Protein AF-A0A5C3PQ83-F1 (afdb_monomer_lite)

Secondary structure (DSSP, 8-state):
--SSTTS---HHHHHHHHHHHHHHHHHHHHHHHHHHHHHHHHHHHHHHHHIIIIIHHHHHHHHHHHHHHHHHHHHHT----S--TT-TTHHHHHT-HHHHHHHHHHHHHHHH--HHHHSPP-HHHHHHHHHHHHHHHHS--------TT-HHHHHHHHHHHHHHHHHHHHHHHHSS----SSS-----PPPPHHHHHHHHHHHHHHHHHTT------

Sequence (217 aa):
MDDEAFWSSDPNVLRDSEWDKISSEFTTVGYREGITAGKEGALQEGFDDGFARVGAPIGRELGILRGLSSALLAFLSRPASTPSPATSSSSQLSNSPALVNEVRDIAAALANVRFSDIAPPDLEAIAHAREHLETSNAMDKDEDAADLTDPAKLNEEIKDKRDMESLEDLMAQMGAPGTTSTGAAPAQTRPTANDVTQMKQRLMGIAQGLGLALQWS

InterPro domains:
  IPR019191 Essential protein Yae1, N-terminal [PF09811] (30-68)
  IPR038881 Yae1-like [PTHR18829] (2-161)

Radius of gyration: 31.38 Å; chains: 1; bounding box: 70×43×100 Å

pLDDT: mean 71.37, std 15.67, range [32.94, 90.5]

Structure (mmCIF, N/CA/C/O backbone):
data_AF-A0A5C3PQ83-F1
#
_entry.id   AF-A0A5C3PQ83-F1
#
loop_
_atom_site.group_PDB
_atom_site.id
_atom_site.type_symbol
_atom_site.label_atom_id
_atom_site.label_alt_id
_atom_site.label_comp_id
_atom_site.label_asym_id
_atom_site.label_entity_id
_atom_site.label_seq_id
_atom_site.pdbx_PDB_ins_code
_atom_site.Cartn_x
_atom_site.Cartn_y
_atom_site.Cartn_z
_atom_site.occupancy
_atom_site.B_iso_or_equiv
_atom_site.auth_seq_id
_atom_site.auth_comp_id
_atom_site.auth_asym_id
_atom_site.auth_atom_id
_atom_site.pdbx_PDB_model_num
ATOM 1 N N . MET A 1 1 ? 32.184 22.519 -70.769 1.00 46.81 1 MET A N 1
ATOM 2 C CA . MET A 1 1 ? 31.225 21.478 -71.178 1.00 46.81 1 MET A CA 1
ATOM 3 C C . MET A 1 1 ? 31.324 20.401 -70.115 1.00 46.81 1 MET A C 1
ATOM 5 O O . MET A 1 1 ? 32.036 19.447 -70.351 1.00 46.81 1 MET A O 1
ATOM 9 N N . ASP A 1 2 ? 30.717 20.599 -68.942 1.00 52.19 2 ASP A N 1
ATOM 10 C CA . ASP A 1 2 ? 30.775 19.631 -67.827 1.00 52.19 2 ASP A CA 1
ATOM 11 C C . ASP A 1 2 ? 29.499 19.693 -66.955 1.00 52.19 2 ASP A C 1
ATOM 13 O O . ASP A 1 2 ? 29.542 19.423 -65.762 1.00 52.19 2 ASP A O 1
ATOM 17 N N . ASP A 1 3 ? 28.345 20.040 -67.541 1.00 52.75 3 ASP A N 1
ATOM 18 C CA . ASP A 1 3 ? 27.080 20.219 -66.798 1.00 52.75 3 ASP A CA 1
ATOM 19 C C . ASP A 1 3 ? 25.983 19.200 -67.182 1.00 52.75 3 ASP A C 1
ATOM 21 O O . ASP A 1 3 ? 24.823 19.368 -66.816 1.00 52.75 3 ASP A O 1
ATOM 25 N N . GLU A 1 4 ? 26.313 18.125 -67.913 1.00 51.12 4 GLU A N 1
ATOM 26 C CA . GLU A 1 4 ? 25.341 17.064 -68.266 1.00 51.12 4 GLU A CA 1
ATOM 27 C C . GLU A 1 4 ? 25.476 15.781 -67.425 1.00 51.12 4 GLU A C 1
ATOM 29 O O . GLU A 1 4 ? 24.549 14.973 -67.384 1.00 51.12 4 GLU A O 1
ATOM 34 N N . ALA A 1 5 ? 26.573 15.599 -66.682 1.00 54.50 5 ALA A N 1
ATOM 35 C CA . ALA A 1 5 ? 26.818 14.375 -65.904 1.00 54.50 5 ALA A CA 1
ATOM 36 C C . ALA A 1 5 ? 26.022 14.294 -64.586 1.00 54.50 5 ALA A C 1
ATOM 38 O O . ALA A 1 5 ? 25.945 13.233 -63.971 1.00 54.50 5 ALA A O 1
ATOM 39 N N . PHE A 1 6 ? 25.408 15.396 -64.144 1.00 50.91 6 PHE A N 1
ATOM 40 C CA . PHE A 1 6 ? 24.581 15.412 -62.933 1.00 50.91 6 PHE A CA 1
ATOM 41 C C . PHE A 1 6 ? 23.222 14.714 -63.148 1.00 50.91 6 PHE A C 1
ATOM 43 O O . PHE A 1 6 ? 22.674 14.109 -62.227 1.00 50.91 6 PHE A O 1
ATOM 50 N N . TRP A 1 7 ? 22.704 14.736 -64.382 1.00 53.94 7 TRP A N 1
ATOM 51 C CA . TRP A 1 7 ? 21.388 14.187 -64.739 1.00 53.94 7 TRP A CA 1
ATOM 52 C C . TRP A 1 7 ? 21.430 12.778 -65.345 1.00 53.94 7 TRP A C 1
ATOM 54 O O . TRP A 1 7 ? 20.382 12.160 -65.504 1.00 53.94 7 TRP A O 1
ATOM 64 N N . SER A 1 8 ? 22.614 12.219 -65.615 1.00 53.34 8 SER A N 1
ATOM 65 C CA . SER A 1 8 ? 22.784 10.807 -65.990 1.00 53.34 8 SER A CA 1
ATOM 66 C C . SER A 1 8 ? 22.924 9.890 -64.768 1.00 53.34 8 SER A C 1
ATOM 68 O O . SER A 1 8 ? 23.632 8.884 -64.827 1.00 53.34 8 SER A O 1
ATOM 70 N N . SER A 1 9 ? 22.302 10.251 -63.642 1.00 61.53 9 SER A N 1
ATOM 71 C CA . SER A 1 9 ? 22.203 9.357 -62.489 1.00 61.53 9 SER A CA 1
ATOM 72 C C . SER A 1 9 ? 21.337 8.172 -62.903 1.00 61.53 9 SER A C 1
ATOM 74 O O . SER A 1 9 ? 20.116 8.290 -62.991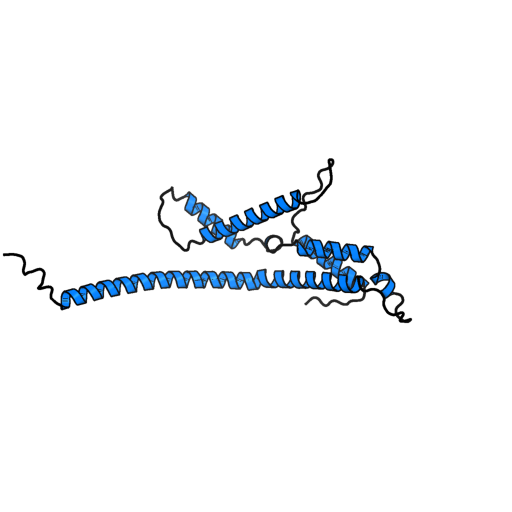 1.00 61.53 9 SER A O 1
ATOM 76 N N . ASP A 1 10 ? 21.990 7.061 -63.245 1.00 69.06 10 ASP A N 1
ATOM 77 C CA . ASP A 1 10 ? 21.344 5.813 -63.636 1.00 69.06 10 ASP A CA 1
ATOM 78 C C . ASP A 1 10 ? 20.255 5.486 -62.594 1.00 69.06 10 ASP A C 1
ATOM 80 O O . ASP A 1 10 ? 20.561 5.428 -61.397 1.00 69.06 10 ASP A O 1
ATOM 84 N N . PRO A 1 11 ? 18.981 5.324 -62.993 1.00 72.81 11 PRO A N 1
ATOM 85 C CA . PRO A 1 11 ? 17.879 5.091 -62.060 1.00 72.81 11 PRO A CA 1
ATOM 86 C C . PRO A 1 11 ? 18.106 3.869 -61.157 1.00 72.81 11 PRO A C 1
ATOM 88 O O . PRO A 1 11 ? 17.528 3.797 -60.073 1.00 72.81 11 PRO A O 1
ATOM 91 N N . ASN A 1 12 ? 18.978 2.934 -61.554 1.00 74.62 12 ASN A N 1
ATOM 92 C CA . ASN A 1 12 ? 19.412 1.841 -60.686 1.00 74.62 12 ASN A CA 1
ATOM 93 C C . ASN A 1 12 ? 20.288 2.312 -59.514 1.00 74.62 12 ASN A C 1
ATOM 95 O O . ASN A 1 12 ? 20.101 1.828 -58.409 1.00 74.62 12 ASN A O 1
ATOM 99 N N . VAL A 1 13 ? 21.182 3.285 -59.710 1.00 76.00 13 VAL A N 1
ATOM 100 C CA . VAL A 1 13 ? 22.067 3.809 -58.651 1.00 76.00 13 VAL A CA 1
ATOM 101 C C . VAL A 1 13 ? 21.270 4.586 -57.603 1.00 76.00 13 VAL A C 1
ATOM 103 O O . VAL A 1 13 ? 21.525 4.456 -56.407 1.00 76.00 13 VAL A O 1
ATOM 106 N N . LEU A 1 14 ? 20.264 5.355 -58.035 1.00 78.94 14 LEU A N 1
ATOM 107 C CA . LEU A 1 14 ? 19.334 6.018 -57.118 1.00 78.94 14 LEU A CA 1
ATOM 108 C C . LEU A 1 14 ? 18.541 4.991 -56.304 1.00 78.94 14 LEU A C 1
ATOM 110 O O . LEU A 1 14 ? 18.546 5.076 -55.077 1.00 78.94 14 LEU A O 1
ATOM 114 N N . ARG A 1 15 ? 17.954 3.985 -56.967 1.00 81.44 15 ARG A N 1
ATOM 115 C CA . ARG A 1 15 ? 17.220 2.895 -56.307 1.00 81.44 15 ARG A CA 1
ATOM 116 C C . ARG A 1 15 ? 18.087 2.145 -55.298 1.00 81.44 15 ARG A C 1
ATOM 118 O O . ARG A 1 15 ? 17.631 1.885 -54.192 1.00 81.44 15 ARG A O 1
ATOM 125 N N . ASP A 1 16 ? 19.314 1.802 -55.665 1.00 83.88 16 ASP A N 1
ATOM 126 C CA . ASP A 1 16 ? 20.213 1.043 -54.797 1.00 83.88 16 ASP A CA 1
ATOM 127 C C . ASP A 1 16 ? 20.642 1.903 -53.588 1.00 83.88 16 ASP A C 1
ATOM 129 O O . ASP A 1 16 ? 20.652 1.421 -52.459 1.00 83.88 16 ASP A O 1
ATOM 133 N N . SER A 1 17 ? 20.848 3.214 -53.775 1.00 83.19 17 SER A N 1
ATOM 134 C CA . SER A 1 17 ? 21.121 4.140 -52.664 1.00 83.19 17 SER A CA 1
ATOM 135 C C . SER A 1 17 ? 19.926 4.352 -51.725 1.00 83.19 17 SER A C 1
ATOM 137 O O . SER A 1 17 ? 20.104 4.543 -50.522 1.00 83.19 17 SER A O 1
ATOM 139 N N . GLU A 1 18 ? 18.701 4.342 -52.257 1.00 86.06 18 GLU A N 1
ATOM 140 C CA . GLU A 1 18 ? 17.472 4.393 -51.462 1.00 86.06 18 GLU A CA 1
ATOM 141 C C . GLU A 1 18 ? 17.266 3.082 -50.704 1.00 86.06 18 GLU A C 1
ATOM 143 O O . GLU A 1 18 ? 16.916 3.107 -49.526 1.00 86.06 18 GLU A O 1
ATOM 148 N N . TRP A 1 19 ? 17.559 1.948 -51.342 1.00 88.25 19 TRP A N 1
ATOM 149 C CA . TRP A 1 19 ? 17.516 0.634 -50.715 1.00 88.25 19 TRP A CA 1
ATOM 150 C C . TRP A 1 19 ? 18.508 0.515 -49.554 1.00 88.25 19 TRP A C 1
ATOM 152 O O . TRP A 1 19 ? 18.128 0.065 -48.475 1.00 88.25 19 TRP A O 1
ATOM 162 N N . ASP A 1 20 ? 19.743 0.987 -49.724 1.00 87.88 20 ASP A N 1
ATOM 163 C CA . ASP A 1 20 ? 20.761 0.974 -48.668 1.00 87.88 20 ASP A CA 1
ATOM 164 C C . ASP A 1 20 ? 20.384 1.882 -47.488 1.00 87.88 20 ASP A C 1
ATOM 166 O O . ASP A 1 20 ? 20.560 1.516 -46.320 1.00 87.88 20 ASP A O 1
ATOM 170 N N . LYS A 1 21 ? 19.795 3.052 -47.768 1.00 88.88 21 LYS A N 1
ATOM 171 C CA . LYS A 1 21 ? 19.258 3.942 -46.726 1.00 88.88 21 LYS A CA 1
ATOM 172 C C . LYS A 1 21 ? 18.135 3.260 -45.956 1.00 88.88 21 LYS A C 1
ATOM 174 O O . LYS A 1 21 ? 18.217 3.166 -44.737 1.00 88.88 21 LYS A O 1
ATOM 179 N N . ILE A 1 22 ? 17.150 2.710 -46.662 1.00 89.12 22 ILE A N 1
ATOM 180 C CA . ILE A 1 22 ? 16.020 2.001 -46.057 1.00 89.12 22 ILE A CA 1
ATOM 181 C C . ILE A 1 22 ? 16.514 0.800 -45.236 1.00 89.12 22 ILE A C 1
ATOM 183 O O . ILE A 1 22 ? 16.088 0.608 -44.101 1.00 89.12 22 ILE A O 1
ATOM 187 N N . SER A 1 23 ? 17.460 0.016 -45.756 1.00 89.62 23 SER A N 1
ATOM 188 C CA . SER A 1 23 ? 18.024 -1.146 -45.061 1.00 89.62 23 SER A CA 1
ATOM 189 C C . SER A 1 23 ? 18.793 -0.760 -43.795 1.00 89.62 23 SER A C 1
ATOM 191 O O . SER A 1 23 ? 18.682 -1.436 -42.767 1.00 89.62 23 SER A O 1
ATOM 193 N N . SER A 1 24 ? 19.587 0.312 -43.848 1.00 87.94 24 SER A N 1
ATOM 194 C CA . SER A 1 24 ? 20.333 0.791 -42.679 1.00 87.94 24 SER A CA 1
ATOM 195 C C . SER A 1 24 ? 19.405 1.386 -41.618 1.00 87.94 24 SER A C 1
ATOM 197 O O . SER A 1 24 ? 19.605 1.136 -40.426 1.00 87.94 24 SER A O 1
ATOM 199 N N . GLU A 1 25 ? 18.339 2.072 -42.032 1.00 89.06 25 GLU A N 1
ATOM 200 C CA . GLU A 1 25 ? 17.291 2.565 -41.141 1.00 89.06 25 GLU A CA 1
ATOM 201 C C . GLU A 1 25 ? 16.533 1.408 -40.483 1.00 89.06 25 GLU A C 1
ATOM 203 O O . GLU A 1 25 ? 16.462 1.364 -39.258 1.00 89.06 25 GLU A O 1
ATOM 208 N N . PHE A 1 26 ? 16.080 0.404 -41.243 1.00 90.50 26 PHE A N 1
ATOM 209 C CA . PHE A 1 26 ? 15.422 -0.785 -40.686 1.00 90.50 26 PHE A CA 1
ATOM 210 C C . PHE A 1 26 ? 16.312 -1.553 -39.706 1.00 90.50 26 PHE A C 1
ATOM 212 O O . PHE A 1 26 ? 15.835 -1.990 -38.662 1.00 90.50 26 PHE A O 1
ATOM 219 N N . THR A 1 27 ? 17.605 -1.696 -40.005 1.00 88.88 27 THR A N 1
ATOM 220 C CA . THR A 1 27 ? 18.554 -2.364 -39.099 1.00 88.88 27 THR A CA 1
ATOM 221 C C . THR A 1 27 ? 18.732 -1.565 -37.808 1.00 88.88 27 THR A C 1
ATOM 223 O O . THR A 1 27 ? 18.717 -2.129 -36.716 1.00 88.88 27 THR A O 1
ATOM 226 N N . THR A 1 28 ? 18.858 -0.241 -37.918 1.00 88.19 28 THR A N 1
ATOM 227 C CA . THR A 1 28 ? 19.040 0.649 -36.763 1.00 88.19 28 THR A CA 1
ATOM 228 C C . THR A 1 28 ? 17.787 0.709 -35.892 1.00 88.19 28 THR A C 1
ATOM 230 O O . THR A 1 28 ? 17.881 0.616 -34.668 1.00 88.19 28 THR A O 1
ATOM 233 N N . VAL A 1 29 ? 16.614 0.839 -36.515 1.00 88.31 29 VAL A N 1
ATOM 234 C CA . VAL A 1 29 ? 15.315 0.850 -35.837 1.00 88.31 29 VAL A CA 1
ATOM 235 C C . VAL A 1 29 ? 15.055 -0.502 -35.187 1.00 88.31 29 VAL A C 1
ATOM 237 O O . VAL A 1 29 ? 14.768 -0.534 -33.997 1.00 88.31 29 VAL A O 1
ATOM 240 N N . GLY A 1 30 ? 15.260 -1.611 -35.903 1.00 88.81 30 GLY A N 1
ATOM 241 C CA . GLY A 1 30 ? 15.073 -2.957 -35.360 1.00 88.81 30 GLY A CA 1
ATOM 242 C C . GLY A 1 30 ? 16.016 -3.275 -34.195 1.00 88.81 30 GLY A C 1
ATOM 243 O O . GLY A 1 30 ? 15.605 -3.904 -33.224 1.00 88.81 30 GLY A O 1
ATOM 244 N N . TYR A 1 31 ? 17.263 -2.796 -34.236 1.00 87.62 31 TYR A N 1
ATOM 245 C CA . TYR A 1 31 ? 18.196 -2.925 -33.113 1.00 87.62 31 TYR A CA 1
ATOM 246 C C . TYR A 1 31 ? 17.744 -2.117 -31.890 1.00 87.62 31 TYR A C 1
ATOM 248 O O . TYR A 1 31 ? 17.750 -2.633 -30.772 1.00 87.62 31 TYR A O 1
ATOM 256 N N . ARG A 1 32 ? 17.311 -0.865 -32.092 1.00 87.88 32 ARG A N 1
ATOM 257 C CA . ARG A 1 32 ? 16.762 -0.033 -31.011 1.00 87.88 32 ARG A CA 1
ATOM 258 C C . ARG A 1 32 ? 15.506 -0.657 -30.413 1.00 87.88 32 ARG A C 1
ATOM 260 O O . ARG A 1 32 ? 15.428 -0.783 -29.198 1.00 87.88 32 ARG A O 1
ATOM 267 N N . GLU A 1 33 ? 14.575 -1.090 -31.255 1.00 86.19 33 GLU A N 1
ATOM 268 C CA . GLU A 1 33 ? 13.333 -1.743 -30.843 1.00 86.19 33 GLU A CA 1
ATOM 269 C C . GLU A 1 33 ? 13.613 -3.039 -30.077 1.00 86.19 33 GLU A C 1
ATOM 271 O O . GLU A 1 33 ? 13.028 -3.257 -29.023 1.00 86.19 33 GLU A O 1
ATOM 276 N N . GLY A 1 34 ? 14.575 -3.851 -30.528 1.00 86.62 34 GLY A N 1
ATOM 277 C CA . GLY A 1 34 ? 15.000 -5.058 -29.818 1.00 86.62 34 GLY A CA 1
ATOM 278 C C . GLY A 1 34 ? 15.586 -4.774 -28.431 1.00 86.62 34 GLY A C 1
ATOM 279 O O . GLY A 1 34 ? 15.257 -5.474 -27.474 1.00 86.62 34 GLY A O 1
ATOM 280 N N . ILE A 1 35 ? 16.409 -3.727 -28.291 1.00 85.81 35 ILE A N 1
ATOM 281 C CA . ILE A 1 35 ? 16.923 -3.296 -26.981 1.00 85.81 35 ILE A CA 1
ATOM 282 C C . ILE A 1 35 ? 15.785 -2.808 -26.090 1.00 85.81 35 ILE A C 1
ATOM 284 O O . ILE A 1 35 ? 15.714 -3.205 -24.928 1.00 85.81 35 ILE A O 1
ATOM 288 N N . THR A 1 36 ? 14.904 -1.954 -26.611 1.00 81.06 36 THR A N 1
ATOM 289 C CA . THR A 1 36 ? 13.772 -1.420 -25.850 1.00 81.06 36 THR A CA 1
ATOM 290 C C . THR A 1 36 ? 12.850 -2.544 -25.387 1.00 81.06 36 THR A C 1
ATOM 292 O O . THR A 1 36 ? 12.561 -2.618 -24.198 1.00 81.06 36 THR A O 1
ATOM 295 N N . ALA A 1 37 ? 12.479 -3.468 -26.275 1.00 82.62 37 ALA A N 1
ATOM 296 C CA . ALA A 1 37 ? 11.630 -4.609 -25.948 1.00 82.62 37 ALA A CA 1
ATOM 297 C C . ALA A 1 37 ? 12.284 -5.551 -24.922 1.00 82.62 37 ALA A C 1
ATOM 299 O O . ALA A 1 37 ? 11.616 -6.036 -24.012 1.00 82.62 37 ALA A O 1
ATOM 300 N N . GLY A 1 38 ? 13.598 -5.790 -25.027 1.00 80.94 38 GLY A N 1
ATOM 301 C CA . GLY A 1 38 ? 14.337 -6.591 -24.048 1.00 80.94 38 GLY A CA 1
ATOM 302 C C . GLY A 1 38 ? 14.398 -5.934 -22.665 1.00 80.94 38 GLY A C 1
ATOM 303 O O . GLY A 1 38 ? 14.176 -6.603 -21.656 1.00 80.94 38 GLY A O 1
ATOM 304 N N . LYS A 1 39 ? 14.652 -4.618 -22.615 1.00 80.38 39 LYS A N 1
ATOM 305 C CA . LYS A 1 39 ? 14.647 -3.833 -21.370 1.00 80.38 39 LYS A CA 1
ATOM 306 C C . LYS A 1 39 ? 13.253 -3.802 -20.736 1.00 80.38 39 LYS A C 1
ATOM 308 O O . LYS A 1 39 ? 13.137 -4.012 -19.534 1.00 80.38 39 LYS A O 1
ATOM 313 N N . GLU A 1 40 ? 12.211 -3.566 -21.530 1.00 79.75 40 GLU A N 1
ATOM 314 C CA . GLU A 1 40 ? 10.821 -3.534 -21.063 1.00 79.75 40 GLU A CA 1
ATOM 315 C C . GLU A 1 40 ? 10.380 -4.895 -20.517 1.00 79.75 40 GLU A C 1
ATOM 317 O O . GLU A 1 40 ? 9.823 -4.956 -19.423 1.00 79.75 40 GLU A O 1
ATOM 322 N N . GLY A 1 41 ? 10.708 -5.991 -21.210 1.00 77.75 41 GLY A N 1
ATOM 323 C CA . GLY A 1 41 ? 10.389 -7.342 -20.749 1.00 77.75 41 GLY A CA 1
ATOM 324 C C . GLY A 1 41 ? 11.037 -7.683 -19.404 1.00 77.75 41 GLY A C 1
ATOM 325 O O . GLY A 1 41 ? 10.355 -8.156 -18.496 1.00 77.75 41 GLY A O 1
ATOM 326 N N . ALA A 1 42 ? 12.330 -7.384 -19.243 1.00 76.00 42 ALA A N 1
ATOM 327 C CA . ALA A 1 42 ? 13.035 -7.610 -17.980 1.00 76.00 42 ALA A CA 1
ATOM 328 C C . ALA A 1 42 ? 12.508 -6.713 -16.843 1.00 76.00 42 ALA A C 1
ATOM 330 O O . ALA A 1 42 ? 12.376 -7.159 -15.704 1.00 76.00 42 ALA A O 1
ATOM 331 N N . LEU A 1 43 ? 12.174 -5.453 -17.147 1.00 78.06 43 LEU A N 1
ATOM 332 C CA . LEU A 1 43 ? 11.602 -4.519 -16.177 1.00 78.06 43 LEU A CA 1
ATOM 333 C C . LEU A 1 43 ? 10.216 -4.975 -15.698 1.00 78.06 43 LEU A C 1
ATOM 335 O O . LEU A 1 43 ? 9.913 -4.882 -14.508 1.00 78.06 43 LEU A O 1
ATOM 339 N N . GLN A 1 44 ? 9.383 -5.474 -16.612 1.00 82.31 44 GLN A N 1
ATOM 340 C CA . GLN A 1 44 ? 8.039 -5.939 -16.294 1.00 82.31 44 GLN A CA 1
ATOM 341 C C . GLN A 1 44 ? 8.061 -7.207 -15.433 1.00 82.31 44 GLN A C 1
ATOM 343 O O . GLN A 1 44 ? 7.314 -7.281 -14.461 1.00 82.31 44 GLN A O 1
ATOM 348 N N . GLU A 1 45 ? 8.954 -8.160 -15.719 1.00 82.38 45 GLU A N 1
ATOM 349 C CA . GLU A 1 45 ? 9.124 -9.360 -14.887 1.00 82.38 45 GLU A CA 1
ATOM 350 C C . GLU A 1 45 ? 9.522 -8.999 -13.445 1.00 82.38 45 GLU A C 1
ATOM 352 O O . GLU A 1 45 ? 8.939 -9.516 -12.489 1.00 82.38 45 GLU A O 1
ATOM 357 N N . GLY A 1 46 ? 10.453 -8.051 -13.276 1.00 78.94 46 GLY A N 1
ATOM 358 C CA . GLY A 1 46 ? 10.846 -7.553 -11.955 1.00 78.94 46 GLY A CA 1
ATOM 359 C C . GLY A 1 46 ? 9.704 -6.850 -11.209 1.00 78.94 46 GLY A C 1
ATOM 360 O O . GLY A 1 46 ? 9.521 -7.057 -10.006 1.00 78.94 46 GLY A O 1
ATOM 361 N N . PHE A 1 47 ? 8.893 -6.056 -11.916 1.00 82.19 47 PHE A N 1
ATOM 362 C CA . PHE A 1 47 ? 7.703 -5.432 -11.334 1.00 82.19 47 PHE A CA 1
ATOM 363 C C . PHE A 1 47 ? 6.663 -6.470 -10.901 1.00 82.19 47 PHE A C 1
ATOM 365 O O . PHE A 1 47 ? 6.149 -6.383 -9.784 1.00 82.19 47 PHE A O 1
ATOM 372 N N . ASP A 1 48 ? 6.361 -7.447 -11.755 1.00 85.50 48 ASP A N 1
ATOM 373 C CA . ASP A 1 48 ? 5.351 -8.471 -11.488 1.00 85.50 48 ASP A CA 1
ATOM 374 C C . ASP A 1 48 ? 5.729 -9.318 -10.263 1.00 85.50 48 ASP A C 1
ATOM 376 O O . ASP A 1 48 ? 4.877 -9.586 -9.408 1.00 85.50 48 ASP A O 1
ATOM 380 N N . ASP A 1 49 ? 7.010 -9.677 -10.117 1.00 84.38 49 ASP A N 1
ATOM 381 C CA . ASP A 1 49 ? 7.495 -10.414 -8.948 1.00 84.38 49 ASP A CA 1
ATOM 382 C C . ASP A 1 49 ? 7.414 -9.571 -7.665 1.00 84.38 49 ASP A C 1
ATOM 384 O O . ASP A 1 49 ? 6.882 -10.028 -6.646 1.00 84.38 49 ASP A O 1
ATOM 388 N N . GLY A 1 50 ? 7.847 -8.306 -7.719 1.00 82.44 50 GLY A N 1
ATOM 389 C CA . GLY A 1 50 ? 7.743 -7.373 -6.593 1.00 82.44 50 GLY A CA 1
ATOM 390 C C . GLY A 1 50 ? 6.292 -7.110 -6.175 1.00 82.44 50 GLY A C 1
ATOM 391 O O . GLY A 1 50 ? 5.961 -7.110 -4.980 1.00 82.44 50 GLY A O 1
ATOM 392 N N . PHE A 1 51 ? 5.391 -6.955 -7.147 1.00 83.62 51 PHE A N 1
ATOM 393 C CA . PHE A 1 51 ? 3.961 -6.798 -6.908 1.00 83.62 51 PHE A CA 1
ATOM 394 C C . PHE A 1 51 ? 3.361 -8.055 -6.270 1.00 83.62 51 PHE A C 1
ATOM 396 O O . PHE A 1 51 ? 2.659 -7.947 -5.264 1.00 83.62 51 PHE A O 1
ATOM 403 N N . ALA A 1 52 ? 3.651 -9.245 -6.798 1.00 85.62 52 ALA A N 1
ATOM 404 C CA . ALA A 1 52 ? 3.082 -10.493 -6.298 1.00 85.62 52 ALA A CA 1
ATOM 405 C C . ALA A 1 52 ? 3.608 -10.878 -4.906 1.00 85.62 52 ALA A C 1
ATOM 407 O O . ALA A 1 52 ? 2.833 -11.335 -4.061 1.00 85.62 52 ALA A O 1
ATOM 408 N N . ARG A 1 53 ? 4.910 -10.695 -4.649 1.00 83.75 53 ARG A N 1
ATOM 409 C CA . ARG A 1 53 ? 5.558 -11.148 -3.406 1.00 83.75 53 ARG A CA 1
ATOM 410 C C . ARG A 1 53 ? 5.466 -10.152 -2.262 1.00 83.75 53 ARG A C 1
ATOM 412 O O . ARG A 1 53 ? 5.372 -10.573 -1.111 1.00 83.75 53 ARG A O 1
ATOM 419 N N . VAL A 1 54 ? 5.509 -8.853 -2.555 1.00 82.19 54 VAL A N 1
ATOM 420 C CA . VAL A 1 54 ? 5.643 -7.807 -1.528 1.00 82.19 54 VAL A CA 1
ATOM 421 C C . VAL A 1 54 ? 4.464 -6.841 -1.568 1.00 82.19 54 VAL A C 1
ATOM 423 O O . VAL A 1 54 ? 3.783 -6.658 -0.558 1.00 82.19 54 VAL A O 1
ATOM 426 N N . GLY A 1 55 ? 4.179 -6.263 -2.737 1.00 84.50 55 GLY A N 1
ATOM 427 C CA . GLY A 1 55 ? 3.161 -5.222 -2.903 1.00 84.50 55 GLY A CA 1
ATOM 428 C C . GLY A 1 55 ? 1.750 -5.673 -2.523 1.00 84.50 55 GLY A C 1
ATOM 429 O O . GLY A 1 55 ? 1.123 -5.112 -1.619 1.00 84.50 55 GLY A O 1
ATOM 430 N N . ALA A 1 56 ? 1.249 -6.703 -3.201 1.00 85.44 56 ALA A N 1
ATOM 431 C CA . ALA A 1 56 ? -0.114 -7.190 -3.045 1.00 85.44 56 ALA A CA 1
ATOM 432 C C . ALA A 1 56 ? -0.396 -7.778 -1.648 1.00 85.44 56 ALA A C 1
ATOM 434 O O . ALA A 1 56 ? -1.440 -7.434 -1.084 1.00 85.44 56 ALA A O 1
ATOM 435 N N . PRO A 1 57 ? 0.489 -8.596 -1.034 1.00 87.19 57 PRO A N 1
ATOM 436 C CA . PRO A 1 57 ? 0.267 -9.098 0.321 1.00 87.19 57 PRO A CA 1
ATOM 437 C C . PRO A 1 57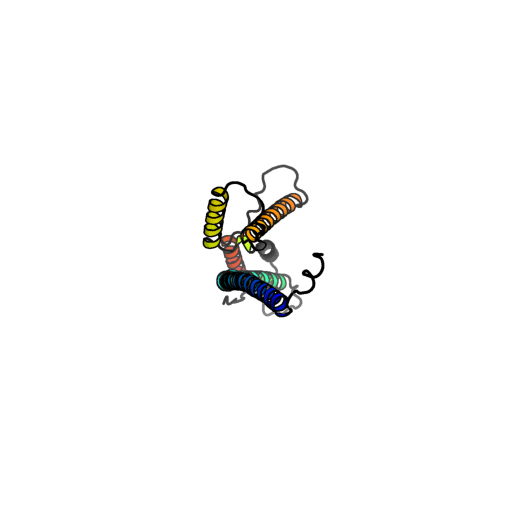 ? 0.182 -7.976 1.360 1.00 87.19 57 PRO A C 1
ATOM 439 O O . PRO A 1 57 ? -0.811 -7.893 2.082 1.00 87.19 57 PRO A O 1
ATOM 442 N N . ILE A 1 58 ? 1.157 -7.060 1.385 1.00 87.00 58 ILE A N 1
ATOM 443 C CA . ILE A 1 58 ? 1.191 -5.950 2.354 1.00 87.00 58 ILE A CA 1
ATOM 444 C C . ILE A 1 58 ? -0.006 -5.016 2.146 1.00 87.00 58 ILE A C 1
ATOM 446 O O . ILE A 1 58 ? -0.675 -4.630 3.107 1.00 87.00 58 ILE A O 1
ATOM 450 N N . GLY A 1 59 ? -0.317 -4.683 0.889 1.00 87.12 59 GLY A N 1
ATOM 451 C CA . GLY A 1 59 ? -1.461 -3.840 0.547 1.00 87.12 59 GLY A CA 1
ATOM 452 C C . GLY A 1 59 ? -2.792 -4.453 0.987 1.00 87.12 59 GLY A C 1
ATOM 453 O O . GLY A 1 59 ? -3.629 -3.764 1.578 1.00 87.12 59 GLY A O 1
ATOM 454 N N . ARG A 1 60 ? -2.978 -5.762 0.766 1.00 87.94 60 ARG A N 1
ATOM 455 C CA . ARG A 1 60 ? -4.169 -6.494 1.217 1.00 87.94 60 ARG A CA 1
ATOM 456 C C . ARG A 1 60 ? -4.274 -6.500 2.739 1.00 87.94 60 ARG A C 1
ATOM 458 O O . ARG A 1 60 ? -5.347 -6.205 3.264 1.00 87.94 60 ARG A O 1
ATOM 465 N N . GLU A 1 61 ? -3.194 -6.812 3.450 1.00 87.56 61 GLU A N 1
ATOM 466 C CA . GLU A 1 61 ? -3.202 -6.851 4.914 1.00 87.56 61 GLU A CA 1
ATOM 467 C C . GLU A 1 61 ? -3.544 -5.488 5.525 1.00 87.56 61 GLU A C 1
ATOM 469 O O . GLU A 1 61 ? -4.440 -5.402 6.369 1.00 87.56 61 GLU A O 1
ATOM 474 N N . LEU A 1 62 ? -2.908 -4.411 5.054 1.00 88.25 62 LEU A N 1
ATOM 475 C CA . LEU A 1 62 ? -3.225 -3.051 5.496 1.00 88.25 62 LEU A CA 1
ATOM 476 C C . LEU A 1 62 ? -4.670 -2.657 5.182 1.00 88.25 62 LEU A C 1
ATOM 478 O O . LEU A 1 62 ? -5.341 -2.052 6.022 1.00 88.25 62 LEU A O 1
ATOM 482 N N . GLY A 1 63 ? -5.162 -3.001 3.989 1.00 88.38 63 GLY A N 1
ATOM 483 C CA . GLY A 1 63 ? -6.545 -2.748 3.593 1.00 88.38 63 GLY A CA 1
ATOM 484 C C . GLY A 1 63 ? -7.543 -3.422 4.535 1.00 88.38 63 GLY A C 1
ATOM 485 O O . GLY A 1 63 ? -8.492 -2.782 4.992 1.00 88.38 63 GLY A O 1
ATOM 486 N N . ILE A 1 64 ? -7.292 -4.683 4.900 1.00 89.62 64 ILE A N 1
ATOM 487 C CA . ILE A 1 64 ? -8.120 -5.420 5.862 1.00 89.62 64 ILE A CA 1
ATOM 488 C C . ILE A 1 64 ? -8.059 -4.766 7.247 1.00 89.62 64 ILE A C 1
ATOM 490 O O . ILE A 1 64 ? -9.105 -4.584 7.866 1.00 89.62 64 ILE A O 1
ATOM 494 N N . LEU A 1 65 ? -6.877 -4.366 7.733 1.00 88.62 65 LEU A N 1
ATOM 495 C CA . LEU A 1 65 ? -6.744 -3.703 9.039 1.00 88.62 65 LEU A CA 1
ATOM 496 C C . LEU A 1 65 ? -7.504 -2.372 9.097 1.00 88.62 65 LEU A C 1
ATOM 498 O O . LEU A 1 65 ? -8.205 -2.115 10.076 1.00 88.62 65 LEU A O 1
ATOM 502 N N . ARG A 1 66 ? -7.411 -1.551 8.043 1.00 89.88 66 ARG A N 1
ATOM 503 C CA . ARG A 1 66 ? -8.151 -0.280 7.927 1.00 89.88 66 ARG A CA 1
ATOM 504 C C . ARG A 1 66 ? -9.663 -0.501 7.828 1.00 89.88 66 ARG A C 1
ATOM 506 O O . ARG A 1 66 ? -10.441 0.239 8.433 1.00 89.88 66 ARG A O 1
ATOM 513 N N . GLY A 1 67 ? -10.091 -1.530 7.099 1.00 88.88 67 GLY A N 1
ATOM 514 C CA . GLY A 1 67 ? -11.500 -1.914 7.021 1.00 88.88 67 GLY A CA 1
ATOM 515 C C . GLY A 1 67 ? -12.036 -2.402 8.367 1.00 88.88 67 GLY A C 1
ATOM 516 O O . GLY A 1 67 ? -13.110 -1.985 8.797 1.00 88.88 67 GLY A O 1
ATOM 517 N N . LEU A 1 68 ? -11.258 -3.228 9.070 1.00 88.38 68 LEU A N 1
ATOM 518 C CA . LEU A 1 68 ? -11.608 -3.758 10.383 1.00 88.38 68 LEU A CA 1
ATOM 519 C C . LEU A 1 68 ? -11.731 -2.653 11.433 1.00 88.38 68 LEU A C 1
ATOM 521 O O . LEU A 1 68 ? -12.726 -2.613 12.155 1.00 88.38 68 LEU A O 1
ATOM 525 N N . SER A 1 69 ? -10.757 -1.744 11.512 1.00 88.88 69 SER A N 1
ATOM 526 C CA . SER A 1 69 ? -10.810 -0.620 12.453 1.00 88.88 69 SER A CA 1
ATOM 527 C C . SER A 1 69 ? -12.020 0.280 12.185 1.00 88.88 69 SER A C 1
ATOM 529 O O . SER A 1 69 ? -12.733 0.640 13.121 1.00 88.88 69 SER A O 1
ATOM 531 N N . SER A 1 70 ? -12.328 0.552 10.912 1.00 87.50 70 SER A N 1
ATOM 532 C CA . SER A 1 70 ? -13.516 1.317 10.510 1.00 87.50 70 SER A CA 1
ATOM 533 C C . SER A 1 70 ? -14.821 0.606 10.886 1.00 87.50 70 SER A C 1
ATOM 535 O O . SER A 1 70 ? -15.740 1.233 11.416 1.00 87.50 70 SER A O 1
ATOM 537 N N . ALA A 1 71 ? -14.904 -0.710 10.663 1.00 87.50 71 ALA A N 1
ATOM 538 C CA . ALA A 1 71 ? -16.069 -1.517 11.015 1.00 87.50 71 ALA A CA 1
ATOM 539 C C . ALA A 1 71 ? -16.293 -1.576 12.535 1.00 87.50 71 ALA A C 1
ATOM 541 O O . ALA A 1 71 ? -17.421 -1.402 12.999 1.00 87.50 71 ALA A O 1
ATOM 542 N N . LEU A 1 72 ? -15.223 -1.764 13.316 1.00 84.75 72 LEU A N 1
ATOM 543 C CA . LEU A 1 72 ? -15.282 -1.728 14.778 1.00 84.75 72 LEU A CA 1
ATOM 544 C C . LEU A 1 72 ? -15.712 -0.349 15.279 1.00 84.75 72 LEU A C 1
ATOM 546 O O . LEU A 1 72 ? -16.584 -0.260 16.139 1.00 84.75 72 LEU A O 1
ATOM 550 N N . LEU A 1 73 ? -15.174 0.731 14.709 1.00 86.88 73 LEU A N 1
ATOM 551 C CA . LEU A 1 73 ? -15.558 2.088 15.084 1.00 86.88 73 LEU A CA 1
ATOM 552 C C . LEU A 1 73 ? -17.040 2.362 14.792 1.00 86.88 73 LEU A C 1
ATOM 554 O O . LEU A 1 73 ? -17.726 2.943 15.632 1.00 86.88 73 LEU A O 1
ATOM 558 N N . ALA A 1 74 ? -17.556 1.901 13.649 1.00 85.56 74 ALA A N 1
ATOM 559 C CA . ALA A 1 74 ? -18.974 2.008 13.305 1.00 85.56 74 ALA A CA 1
ATOM 560 C C . ALA A 1 74 ? -19.869 1.183 14.245 1.00 85.56 74 ALA A C 1
ATOM 562 O O . ALA A 1 74 ? -20.938 1.647 14.645 1.00 85.56 74 ALA A O 1
ATOM 563 N N . PHE A 1 75 ? -19.429 -0.019 14.630 1.00 83.31 75 PHE A N 1
ATOM 564 C CA . PHE A 1 75 ? -20.141 -0.874 15.579 1.00 83.31 75 PHE A CA 1
ATOM 565 C C . PHE A 1 75 ? -20.218 -0.241 16.975 1.00 83.31 75 PHE A C 1
ATOM 567 O O . PHE A 1 75 ? -21.297 -0.185 17.562 1.00 83.31 75 PHE A O 1
ATOM 574 N N . LEU A 1 76 ? -19.096 0.283 17.477 1.00 80.69 76 LEU A N 1
ATOM 575 C CA . LEU A 1 76 ? -19.002 0.929 18.790 1.00 80.69 76 LEU A CA 1
ATOM 576 C C . LEU A 1 76 ? -19.680 2.308 18.830 1.00 80.69 76 LEU A C 1
ATOM 578 O O . LEU A 1 76 ? -20.179 2.730 19.866 1.00 80.69 76 LEU A O 1
ATOM 582 N N . SER A 1 77 ? -19.734 3.017 17.701 1.00 79.19 77 SER A N 1
ATOM 583 C CA . SER A 1 77 ? -20.390 4.331 17.607 1.00 79.19 77 SER A CA 1
ATOM 584 C C . SER A 1 77 ? -21.899 4.237 17.363 1.00 79.19 77 SER A C 1
ATOM 586 O O . SER A 1 77 ? -22.564 5.268 17.240 1.00 79.19 77 SER A O 1
ATOM 588 N N . ARG A 1 78 ? -22.467 3.025 17.261 1.00 78.12 78 ARG A N 1
ATOM 589 C CA . ARG A 1 78 ? -23.896 2.843 17.001 1.00 78.12 78 ARG A CA 1
ATOM 590 C C . ARG A 1 78 ? -24.704 3.193 18.257 1.00 78.12 78 ARG A C 1
ATOM 592 O O . ARG A 1 78 ? -24.597 2.481 19.254 1.00 78.12 78 ARG A O 1
ATOM 599 N N . PRO A 1 79 ? -25.574 4.221 18.228 1.00 63.16 79 PRO A N 1
ATOM 600 C CA . PRO A 1 79 ? -26.428 4.515 19.370 1.00 63.16 79 PRO A CA 1
ATOM 601 C C . PRO A 1 79 ? -27.385 3.339 19.601 1.00 63.16 79 PRO A C 1
ATOM 603 O O . PRO A 1 79 ? -28.021 2.857 18.657 1.00 63.16 79 PRO A O 1
ATOM 606 N N . ALA A 1 80 ? -27.476 2.875 20.853 1.00 57.97 80 ALA A N 1
ATOM 607 C CA . ALA A 1 80 ? -28.361 1.799 21.299 1.00 57.97 80 ALA A CA 1
ATOM 608 C C . ALA A 1 80 ? -29.838 2.182 21.086 1.00 57.97 80 ALA A C 1
ATOM 610 O O . ALA A 1 80 ? -30.544 2.617 21.988 1.00 57.97 80 ALA A O 1
ATOM 611 N N . SER A 1 81 ? -30.304 2.046 19.852 1.00 49.19 81 SER A N 1
ATOM 612 C CA . SER A 1 81 ? -31.657 2.352 19.409 1.00 49.19 81 SER A CA 1
ATOM 613 C C . SER A 1 81 ? -32.442 1.052 19.303 1.00 49.19 81 SER A C 1
ATOM 615 O O . SER A 1 81 ? -32.776 0.606 18.215 1.00 49.19 81 SER A O 1
ATOM 617 N N . THR A 1 82 ? -32.642 0.384 20.442 1.00 50.62 82 THR A N 1
ATOM 618 C CA . THR A 1 82 ? -33.762 -0.535 20.743 1.00 50.62 82 THR A CA 1
ATOM 619 C C . THR A 1 82 ? -33.487 -1.251 22.074 1.00 50.62 82 THR A C 1
ATOM 621 O O . THR A 1 82 ? -32.471 -1.935 22.200 1.00 50.62 82 THR A O 1
ATOM 624 N N . PRO A 1 83 ? -34.364 -1.133 23.087 1.00 48.66 83 PRO A N 1
ATOM 625 C CA . PRO A 1 83 ? -34.249 -1.909 24.317 1.00 48.66 83 PRO A CA 1
ATOM 626 C C . PRO A 1 83 ? -34.702 -3.353 24.052 1.00 48.66 83 PRO A C 1
ATOM 628 O O . PRO A 1 83 ? -35.871 -3.687 24.221 1.00 48.66 83 PRO A O 1
ATOM 631 N N . SER A 1 84 ? -33.786 -4.212 23.599 1.00 47.12 84 SER A N 1
ATOM 632 C CA . SER A 1 84 ? -34.017 -5.660 23.565 1.00 47.12 84 SER A CA 1
ATOM 633 C C . SER A 1 84 ? -33.549 -6.280 24.893 1.00 47.12 84 SER A C 1
ATOM 635 O O . SER A 1 84 ? -32.365 -6.175 25.220 1.00 47.12 84 SER A O 1
ATOM 637 N N . PRO A 1 85 ? -34.432 -6.917 25.684 1.00 52.38 85 PRO A N 1
ATOM 638 C CA . PRO A 1 85 ? -34.152 -7.335 27.063 1.00 52.38 85 PRO A CA 1
ATOM 639 C C . PRO A 1 85 ? -33.247 -8.577 27.211 1.00 52.38 85 PRO A C 1
ATOM 641 O O . PRO A 1 85 ? -33.152 -9.124 28.306 1.00 52.38 85 PRO A O 1
ATOM 644 N N . ALA A 1 86 ? -32.578 -9.041 26.150 1.00 48.75 86 ALA A N 1
ATOM 645 C CA . ALA A 1 86 ? -31.847 -10.316 26.149 1.00 48.75 86 ALA A CA 1
ATOM 646 C C . ALA A 1 86 ? -30.316 -10.204 25.988 1.00 48.75 86 ALA A C 1
ATOM 648 O O . ALA A 1 86 ? -29.644 -11.228 25.888 1.00 48.75 86 ALA A O 1
ATOM 649 N N . THR A 1 87 ? -29.725 -9.002 25.948 1.00 54.31 87 THR A N 1
ATOM 650 C CA . THR A 1 87 ? -28.277 -8.853 25.678 1.00 54.31 87 THR A CA 1
ATOM 651 C C . THR A 1 87 ? -27.616 -7.801 26.572 1.00 54.31 87 THR A C 1
ATOM 653 O O . THR A 1 87 ? -27.089 -6.796 26.111 1.00 54.31 87 THR A O 1
ATOM 656 N N . SER A 1 88 ? -27.652 -8.028 27.882 1.00 50.09 88 SER A N 1
ATOM 657 C CA . SER A 1 88 ? -27.192 -7.064 28.893 1.00 50.09 88 SER A CA 1
ATOM 658 C C . SER A 1 88 ? -25.663 -6.950 29.018 1.00 50.09 88 SER A C 1
ATOM 660 O O . SER A 1 88 ? -25.172 -5.962 29.556 1.00 50.09 88 SER A O 1
ATOM 662 N N . SER A 1 89 ? -24.898 -7.940 28.542 1.00 54.97 89 SER A N 1
ATOM 663 C CA . SER A 1 89 ? -23.440 -8.011 28.758 1.00 54.97 89 SER A CA 1
ATOM 664 C C . SER A 1 89 ? -22.622 -7.390 27.619 1.00 54.97 89 SER A C 1
ATOM 666 O O . SER A 1 89 ? -21.639 -6.701 27.876 1.00 54.97 89 SER A O 1
ATOM 668 N N . SER A 1 90 ? -23.017 -7.597 26.355 1.00 53.34 90 SER A N 1
ATOM 669 C CA . SER A 1 90 ? -22.262 -7.069 25.204 1.00 53.34 90 SER A CA 1
ATOM 670 C C . SER A 1 90 ? -22.537 -5.586 24.942 1.00 53.34 90 SER A C 1
ATOM 672 O O . SER A 1 90 ? -21.649 -4.874 24.475 1.00 53.34 90 SER A O 1
ATOM 674 N N . SER A 1 91 ? -23.723 -5.086 25.314 1.00 56.16 91 SER A N 1
ATOM 675 C CA . SER A 1 91 ? -24.091 -3.676 25.137 1.00 56.16 91 SER A CA 1
ATOM 676 C C . SER A 1 91 ? -23.351 -2.723 26.085 1.00 56.16 91 SER A C 1
ATOM 678 O O . SER A 1 91 ? -23.277 -1.525 25.819 1.00 56.16 91 SER A O 1
ATOM 680 N N . GLN A 1 92 ? -22.832 -3.222 27.215 1.00 57.69 92 GLN A N 1
ATOM 681 C CA . GLN A 1 92 ? -22.042 -2.406 28.143 1.00 57.69 92 GLN A CA 1
ATOM 682 C C . GLN A 1 92 ? -20.614 -2.177 27.634 1.00 57.69 92 GLN A C 1
ATOM 684 O O . GLN A 1 92 ? -20.087 -1.077 27.785 1.00 57.69 92 GLN A O 1
ATOM 689 N N . LEU A 1 93 ? -20.011 -3.174 26.978 1.00 58.12 93 LEU A N 1
ATOM 690 C CA . LEU A 1 93 ? -18.684 -3.048 26.366 1.00 58.12 93 LEU A CA 1
ATOM 691 C C . LEU A 1 93 ? -18.717 -2.187 25.095 1.00 58.12 93 LEU A C 1
ATOM 693 O O . LEU A 1 93 ? -17.787 -1.418 24.857 1.00 58.12 93 LEU A O 1
ATOM 697 N N . SER A 1 94 ? -19.801 -2.255 24.311 1.00 62.34 94 SER A N 1
ATOM 698 C CA . SER A 1 94 ? -19.924 -1.507 23.052 1.00 62.34 94 SER A CA 1
ATOM 699 C C . SER A 1 94 ? -20.002 0.015 23.224 1.00 62.34 94 SER A C 1
ATOM 701 O O . SER A 1 94 ? -19.680 0.737 22.291 1.00 62.34 94 SER A O 1
ATOM 703 N N . ASN A 1 95 ? -20.391 0.506 24.407 1.00 64.62 95 ASN A N 1
ATOM 704 C CA . ASN A 1 95 ? -20.564 1.937 24.690 1.00 64.62 95 ASN A CA 1
ATOM 705 C C . ASN A 1 95 ? -19.411 2.554 25.502 1.00 64.62 95 ASN A C 1
ATOM 707 O O . ASN A 1 95 ? -19.537 3.686 25.971 1.00 64.62 95 ASN A O 1
ATOM 711 N N . SER A 1 96 ? -18.303 1.835 25.714 1.00 77.69 96 SER A N 1
ATOM 712 C CA . SER A 1 96 ? -17.170 2.378 26.470 1.00 77.69 96 SER A CA 1
ATOM 713 C C . SER A 1 96 ? -16.461 3.479 25.662 1.00 77.69 96 SER A C 1
ATOM 715 O O . SER A 1 96 ? -15.861 3.176 24.627 1.00 77.69 96 SER A O 1
ATOM 717 N N . PRO A 1 97 ? -16.462 4.752 26.114 1.00 79.62 97 PRO A N 1
ATOM 718 C CA . PRO A 1 97 ? -15.835 5.847 25.370 1.00 79.62 97 PRO A CA 1
ATOM 719 C C . PRO A 1 97 ? -14.314 5.671 25.253 1.00 79.62 97 PRO A C 1
ATOM 721 O O . PRO A 1 97 ? -13.714 6.127 24.283 1.00 79.62 97 PRO A O 1
ATOM 724 N N . ALA A 1 98 ? -13.694 4.962 26.203 1.00 84.56 98 ALA A N 1
ATOM 725 C CA . ALA A 1 98 ? -12.273 4.627 26.157 1.00 84.56 98 ALA A CA 1
ATOM 726 C C . ALA A 1 98 ? -11.944 3.692 24.984 1.00 84.56 98 ALA A C 1
ATOM 728 O O . ALA A 1 98 ? -10.968 3.921 24.277 1.00 84.56 98 ALA A O 1
ATOM 729 N N . LEU A 1 99 ? -12.798 2.695 24.730 1.00 83.12 99 LEU A N 1
ATOM 730 C CA . LEU A 1 99 ? -12.615 1.744 23.633 1.00 83.12 99 LEU A CA 1
ATOM 731 C C . LEU A 1 99 ? -12.817 2.415 22.270 1.00 83.12 99 LEU A C 1
ATOM 733 O O . LEU A 1 99 ? -12.071 2.164 21.329 1.00 83.12 99 LEU A O 1
ATOM 737 N N . VAL A 1 100 ? -13.804 3.312 22.174 1.00 85.38 100 VAL A N 1
ATOM 738 C CA . VAL A 1 100 ? -14.041 4.117 20.965 1.00 85.38 100 VAL A CA 1
ATOM 739 C C . VAL A 1 100 ? -12.825 4.987 20.642 1.00 85.38 100 VAL A C 1
ATOM 741 O O . VAL A 1 100 ? -12.427 5.070 19.480 1.00 85.38 100 VAL A O 1
ATOM 744 N N . ASN A 1 101 ? -12.228 5.624 21.654 1.00 87.69 101 ASN A N 1
ATOM 745 C CA . ASN A 1 101 ? -11.027 6.437 21.471 1.00 87.69 101 ASN A CA 1
ATOM 746 C C . ASN A 1 101 ? -9.823 5.579 21.073 1.00 87.69 101 ASN A C 1
ATOM 748 O O . ASN A 1 101 ? -9.146 5.919 20.113 1.00 87.69 101 ASN A O 1
ATOM 752 N N . GLU A 1 102 ? -9.628 4.420 21.704 1.00 87.19 102 GLU A N 1
ATOM 753 C CA . GLU A 1 102 ? -8.541 3.503 21.350 1.00 87.19 102 GLU A CA 1
ATOM 754 C C . GLU A 1 102 ? -8.630 3.020 19.892 1.00 87.19 102 GLU A C 1
ATOM 756 O O . GLU A 1 102 ? -7.639 3.048 19.162 1.00 87.19 102 GLU A O 1
ATOM 761 N N . VAL A 1 103 ? -9.819 2.618 19.431 1.00 87.31 103 VAL A N 1
ATOM 762 C CA . VAL A 1 103 ? -10.019 2.205 18.031 1.00 87.31 103 VAL A CA 1
ATOM 763 C C . VAL A 1 103 ? -9.823 3.385 17.075 1.00 87.31 103 VAL A C 1
ATOM 765 O O . VAL A 1 103 ? -9.277 3.196 15.987 1.00 87.31 103 VAL A O 1
ATOM 768 N N . ARG A 1 104 ? -10.219 4.602 17.470 1.00 88.56 104 ARG A N 1
ATOM 769 C CA . ARG A 1 104 ? -9.991 5.823 16.682 1.00 88.56 104 ARG A CA 1
ATOM 770 C C . ARG A 1 104 ? -8.501 6.143 16.554 1.00 88.56 104 ARG A C 1
ATOM 772 O O . ARG A 1 104 ? -8.062 6.453 15.450 1.00 88.56 104 ARG A O 1
ATOM 779 N N . ASP A 1 105 ? -7.736 6.016 17.632 1.00 89.31 105 ASP A N 1
ATOM 780 C CA . ASP A 1 105 ? -6.288 6.244 17.630 1.00 89.31 105 ASP A CA 1
ATOM 781 C C . ASP A 1 105 ? -5.576 5.214 16.747 1.00 89.31 105 ASP A C 1
ATOM 783 O O . ASP A 1 105 ? -4.731 5.568 15.924 1.00 89.31 105 ASP A O 1
ATOM 787 N N . ILE A 1 106 ? -5.974 3.939 16.844 1.00 86.56 106 ILE A N 1
ATOM 788 C CA . ILE A 1 106 ? -5.449 2.880 15.975 1.00 86.56 106 ILE A CA 1
ATOM 789 C C . ILE A 1 106 ? -5.810 3.148 14.509 1.00 86.56 106 ILE A C 1
ATOM 791 O O . ILE A 1 106 ? -4.963 2.984 13.635 1.00 86.56 106 ILE A O 1
ATOM 795 N N . ALA A 1 107 ? -7.040 3.578 14.219 1.00 87.81 107 ALA A N 1
ATOM 796 C CA . ALA A 1 107 ? -7.460 3.912 12.861 1.00 87.81 107 ALA A CA 1
ATOM 797 C C . ALA A 1 107 ? -6.667 5.095 12.286 1.00 87.81 107 ALA A C 1
ATOM 799 O O . ALA A 1 107 ? -6.239 5.032 11.134 1.00 87.81 107 ALA A O 1
ATOM 800 N N . ALA A 1 108 ? -6.427 6.138 13.086 1.00 87.06 108 ALA A N 1
ATOM 801 C CA . ALA A 1 108 ? -5.631 7.294 12.686 1.00 87.06 108 ALA A CA 1
ATOM 802 C C . ALA A 1 108 ? -4.174 6.904 12.402 1.00 87.06 108 ALA A C 1
ATOM 804 O O . ALA A 1 108 ? -3.626 7.256 11.360 1.00 87.06 108 ALA A O 1
ATOM 805 N N . ALA A 1 109 ? -3.562 6.108 13.278 1.00 85.44 109 ALA A N 1
ATOM 806 C CA . ALA A 1 109 ? -2.193 5.668 13.066 1.00 85.44 109 ALA A CA 1
ATOM 807 C C . ALA A 1 109 ? -2.071 4.660 11.902 1.00 85.44 109 ALA A C 1
ATOM 809 O O . ALA A 1 109 ? -1.121 4.769 11.136 1.00 85.44 109 ALA A O 1
ATOM 810 N N . LEU A 1 110 ? -3.062 3.784 11.659 1.00 85.00 110 LEU A N 1
ATOM 811 C CA . LEU A 1 110 ? -3.121 2.933 10.456 1.00 85.00 110 LEU A CA 1
ATOM 812 C C . LEU A 1 110 ? -3.298 3.739 9.159 1.00 85.00 110 LEU A C 1
ATOM 814 O O . LEU A 1 110 ? -2.852 3.294 8.100 1.00 85.00 110 LEU A O 1
ATOM 818 N N . ALA A 1 111 ? -3.967 4.893 9.205 1.00 83.44 111 ALA A N 1
ATOM 819 C CA . ALA A 1 111 ? -4.123 5.775 8.048 1.00 83.44 111 ALA A CA 1
ATOM 820 C C . ALA A 1 111 ? -2.800 6.449 7.658 1.00 83.44 111 ALA A C 1
ATOM 822 O O . ALA A 1 111 ? -2.540 6.618 6.470 1.00 83.44 111 ALA A O 1
ATOM 823 N N . ASN A 1 112 ? -1.947 6.744 8.641 1.00 82.69 112 ASN A N 1
ATOM 824 C CA . ASN A 1 112 ? -0.650 7.383 8.420 1.00 82.69 112 ASN A CA 1
ATOM 825 C C . ASN A 1 112 ? 0.447 6.417 7.946 1.00 82.69 112 ASN A C 1
ATOM 827 O O . ASN A 1 112 ? 1.496 6.876 7.508 1.00 82.69 112 ASN A O 1
ATOM 831 N N . VAL A 1 113 ? 0.235 5.095 8.015 1.00 83.25 113 VAL A N 1
ATOM 832 C CA . VAL A 1 113 ? 1.252 4.132 7.563 1.00 83.25 113 VAL A CA 1
ATOM 833 C C . VAL A 1 113 ? 1.357 4.111 6.040 1.00 83.25 113 VAL A C 1
ATOM 835 O O . VAL A 1 113 ? 0.370 3.830 5.343 1.00 83.25 113 VAL A O 1
ATOM 838 N N . ARG A 1 114 ? 2.561 4.363 5.520 1.00 79.81 114 ARG A N 1
ATOM 839 C CA . ARG A 1 114 ? 2.869 4.288 4.089 1.00 79.81 114 ARG A CA 1
ATOM 840 C C . ARG A 1 114 ? 3.471 2.934 3.730 1.00 79.81 114 ARG A C 1
ATOM 842 O O . ARG A 1 114 ? 3.994 2.209 4.572 1.00 79.81 114 ARG A O 1
ATOM 849 N N . PHE A 1 115 ? 3.392 2.589 2.447 1.00 74.38 115 PHE A N 1
ATOM 850 C CA . PHE A 1 115 ? 3.994 1.358 1.936 1.00 74.38 115 PHE A CA 1
ATOM 851 C C . PHE A 1 115 ? 5.522 1.370 2.091 1.00 74.38 115 PHE A C 1
ATOM 853 O O . PHE A 1 115 ? 6.097 0.352 2.461 1.00 74.38 115 PHE A O 1
ATOM 860 N N . SER A 1 116 ? 6.157 2.533 1.900 1.00 73.50 116 SER A N 1
ATOM 861 C CA . SER A 1 116 ? 7.601 2.739 2.069 1.00 73.50 116 SER A CA 1
ATOM 862 C C . SER A 1 116 ? 8.112 2.452 3.486 1.00 73.50 116 SER A C 1
ATOM 864 O O . SER A 1 116 ? 9.286 2.128 3.637 1.00 73.50 116 SER A O 1
ATOM 866 N N . ASP A 1 117 ? 7.246 2.513 4.504 1.00 74.38 117 ASP A N 1
ATOM 867 C CA . ASP A 1 117 ? 7.626 2.289 5.905 1.00 74.38 117 ASP A CA 1
ATOM 868 C C . ASP A 1 117 ? 7.494 0.813 6.346 1.00 74.38 117 ASP A C 1
ATOM 870 O O . ASP A 1 117 ? 8.113 0.393 7.326 1.00 74.38 117 ASP A O 1
ATOM 874 N N . ILE A 1 118 ? 6.690 0.008 5.636 1.00 73.12 118 ILE A N 1
ATOM 875 C CA . ILE A 1 118 ? 6.444 -1.412 5.964 1.00 73.12 118 ILE A CA 1
ATOM 876 C C . ILE A 1 118 ? 7.156 -2.357 4.996 1.00 73.12 118 ILE A C 1
ATOM 878 O O . ILE A 1 118 ? 7.492 -3.482 5.372 1.00 73.12 118 ILE A O 1
ATOM 882 N N . ALA A 1 119 ? 7.348 -1.937 3.744 1.00 73.62 119 ALA A N 1
ATOM 883 C CA . ALA A 1 119 ? 7.964 -2.774 2.731 1.00 73.62 119 ALA A CA 1
ATOM 884 C C . ALA A 1 119 ? 9.400 -3.147 3.147 1.00 73.62 119 ALA A C 1
ATOM 886 O O . ALA A 1 119 ? 10.177 -2.266 3.529 1.00 73.62 119 ALA A O 1
ATOM 887 N N . PRO A 1 120 ? 9.776 -4.438 3.076 1.00 71.38 120 PRO A N 1
ATOM 888 C CA . PRO A 1 120 ? 11.155 -4.850 3.277 1.00 71.38 120 PRO A CA 1
ATOM 889 C C . PRO A 1 120 ? 12.085 -4.087 2.325 1.00 71.38 120 PRO A C 1
ATOM 891 O O . PRO A 1 120 ? 11.726 -3.895 1.161 1.00 71.38 120 PRO A O 1
ATOM 894 N N . PRO A 1 121 ? 13.273 -3.663 2.785 1.00 65.25 121 PRO A N 1
ATOM 895 C CA . PRO A 1 121 ? 14.239 -3.024 1.908 1.00 65.25 121 PRO A CA 1
ATOM 896 C C . PRO A 1 121 ? 14.666 -4.005 0.814 1.00 65.25 121 PRO A C 1
ATOM 898 O O . PRO A 1 121 ? 15.087 -5.125 1.106 1.00 65.25 121 PRO A O 1
ATOM 901 N N . ASP A 1 122 ? 14.565 -3.571 -0.439 1.00 67.69 122 ASP A N 1
ATOM 902 C CA . ASP A 1 122 ? 14.995 -4.352 -1.592 1.00 67.69 122 ASP A CA 1
ATOM 903 C C . ASP A 1 122 ? 16.530 -4.362 -1.672 1.00 67.69 122 ASP A C 1
ATOM 905 O O . ASP A 1 122 ? 17.169 -3.391 -2.082 1.00 67.69 122 ASP A O 1
ATOM 909 N N . LEU A 1 123 ? 17.128 -5.457 -1.201 1.00 62.91 123 LEU A N 1
ATOM 910 C CA . LEU A 1 123 ? 18.579 -5.622 -1.133 1.00 62.91 123 LEU A CA 1
ATOM 911 C C . LEU A 1 123 ? 19.222 -5.739 -2.521 1.00 62.91 123 LEU A C 1
ATOM 913 O O . LEU A 1 123 ? 20.372 -5.331 -2.680 1.00 62.91 123 LEU A O 1
ATOM 917 N N . GLU A 1 124 ? 18.494 -6.262 -3.508 1.00 63.78 124 GLU A N 1
ATOM 918 C CA . GLU A 1 124 ? 18.973 -6.417 -4.883 1.00 63.78 124 GLU A CA 1
ATOM 919 C C . GLU A 1 124 ? 18.979 -5.063 -5.594 1.00 63.78 124 GLU A C 1
ATOM 921 O O . GLU A 1 124 ? 19.998 -4.671 -6.164 1.00 63.78 124 GLU A O 1
ATOM 926 N N 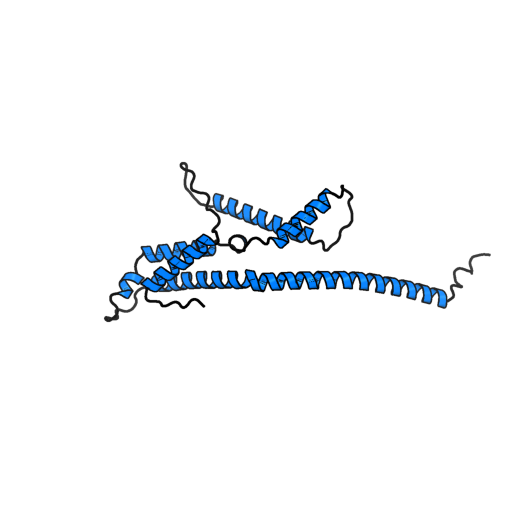. ALA A 1 125 ? 17.914 -4.272 -5.430 1.00 64.94 125 ALA A N 1
ATOM 927 C CA . ALA A 1 125 ? 17.881 -2.897 -5.920 1.00 64.94 125 ALA A CA 1
ATOM 928 C C . ALA A 1 125 ? 18.954 -2.009 -5.260 1.00 64.94 125 ALA A C 1
ATOM 930 O O . ALA A 1 125 ? 19.575 -1.186 -5.934 1.00 64.94 125 ALA A O 1
ATOM 931 N N . ILE A 1 126 ? 19.222 -2.182 -3.956 1.00 59.91 126 ILE A N 1
ATOM 932 C CA . ILE A 1 126 ? 20.287 -1.446 -3.248 1.00 59.91 126 ILE A CA 1
ATOM 933 C C . ILE A 1 126 ? 21.677 -1.852 -3.754 1.00 59.91 126 ILE A C 1
ATOM 935 O O . ILE A 1 126 ? 22.532 -0.983 -3.943 1.00 59.91 126 ILE A O 1
ATOM 939 N N . ALA A 1 127 ? 21.921 -3.148 -3.964 1.00 64.38 127 ALA A N 1
ATOM 940 C CA . ALA A 1 127 ? 23.191 -3.642 -4.490 1.00 64.38 127 ALA A CA 1
ATOM 941 C C . ALA A 1 127 ? 23.434 -3.136 -5.918 1.00 64.38 127 ALA A C 1
ATOM 943 O O . ALA A 1 127 ? 24.485 -2.561 -6.190 1.00 64.38 127 ALA A O 1
ATOM 944 N N . HIS A 1 128 ? 22.425 -3.231 -6.785 1.00 64.81 128 HIS A N 1
ATOM 945 C CA . HIS A 1 128 ? 22.495 -2.726 -8.152 1.00 64.81 128 HIS A CA 1
ATOM 946 C C . HIS A 1 128 ? 22.716 -1.204 -8.189 1.00 64.81 128 HIS A C 1
ATOM 948 O O . HIS A 1 128 ? 23.590 -0.716 -8.903 1.00 64.81 128 HIS A O 1
ATOM 954 N N . ALA A 1 129 ? 22.000 -0.432 -7.364 1.00 60.25 129 ALA A N 1
ATOM 955 C CA . ALA A 1 129 ? 22.212 1.013 -7.261 1.00 60.25 129 ALA A CA 1
ATOM 956 C C . ALA A 1 129 ? 23.636 1.364 -6.802 1.00 60.25 129 ALA A C 1
ATOM 958 O O . ALA A 1 129 ? 24.217 2.338 -7.278 1.00 60.25 129 ALA A O 1
ATOM 959 N N . ARG A 1 130 ? 24.213 0.569 -5.894 1.00 63.22 130 ARG A N 1
ATOM 960 C CA . ARG A 1 130 ? 25.588 0.750 -5.423 1.00 63.22 130 ARG A CA 1
ATOM 961 C C . ARG A 1 130 ? 26.610 0.488 -6.529 1.00 63.22 130 ARG A C 1
ATOM 963 O O . ARG A 1 130 ? 27.535 1.281 -6.668 1.00 63.22 130 ARG A O 1
ATOM 970 N N . GLU A 1 131 ? 26.425 -0.569 -7.315 1.00 62.31 131 GLU A N 1
ATOM 971 C CA . GLU A 1 131 ? 27.314 -0.919 -8.431 1.00 62.31 131 GLU A CA 1
ATOM 972 C C . GLU A 1 131 ? 27.288 0.138 -9.548 1.00 62.31 131 GLU A C 1
ATOM 974 O O . GLU A 1 131 ? 28.339 0.512 -10.067 1.00 62.31 131 GLU A O 1
ATOM 979 N N . HIS A 1 132 ? 26.120 0.713 -9.862 1.00 63.12 132 HIS A N 1
ATOM 980 C CA . HIS A 1 132 ? 26.023 1.824 -10.824 1.00 63.12 132 HIS A CA 1
ATOM 981 C C . HIS A 1 132 ? 26.656 3.123 -10.314 1.00 63.12 132 HIS A C 1
ATOM 983 O O . HIS A 1 132 ? 27.295 3.836 -11.079 1.00 63.12 132 HIS A O 1
ATOM 989 N N . LEU A 1 133 ? 26.534 3.432 -9.022 1.00 54.28 133 LEU A N 1
ATOM 990 C CA . LEU A 1 133 ? 27.161 4.622 -8.428 1.00 54.28 133 LEU A CA 1
ATOM 991 C C . LEU A 1 133 ? 28.695 4.486 -8.378 1.00 54.28 133 LEU A C 1
ATOM 993 O O . LEU A 1 133 ? 29.431 5.467 -8.494 1.00 54.28 133 LEU A O 1
ATOM 997 N N . GLU A 1 134 ? 29.186 3.255 -8.236 1.00 55.31 134 GLU A N 1
ATOM 998 C CA . GLU A 1 134 ? 30.607 2.919 -8.327 1.00 55.31 134 GLU A CA 1
ATOM 999 C C . GLU A 1 134 ? 31.111 2.990 -9.779 1.00 55.31 134 GLU A C 1
ATOM 1001 O O . GLU A 1 134 ? 32.174 3.565 -10.016 1.00 55.31 134 GLU A O 1
ATOM 1006 N N . THR A 1 135 ? 30.322 2.534 -10.765 1.00 55.47 135 THR A N 1
ATOM 1007 C CA . THR A 1 135 ? 30.670 2.678 -12.191 1.00 55.47 135 THR A CA 1
ATOM 1008 C C . THR A 1 135 ? 30.642 4.135 -12.658 1.00 55.47 135 THR A C 1
ATOM 1010 O O . THR A 1 135 ? 31.517 4.535 -13.423 1.00 55.47 135 THR A O 1
ATOM 1013 N N . SER A 1 136 ? 29.697 4.953 -12.177 1.00 53.00 136 SER A N 1
ATOM 1014 C CA . SER A 1 136 ? 29.608 6.375 -12.533 1.00 53.00 136 SER A CA 1
ATOM 1015 C C . SER A 1 136 ? 30.709 7.210 -11.879 1.00 53.00 136 SER A C 1
ATOM 1017 O O . SER A 1 136 ? 31.193 8.155 -12.483 1.00 53.00 136 SER A O 1
ATOM 1019 N N . ASN A 1 137 ? 31.142 6.868 -10.660 1.00 52.72 137 ASN A N 1
ATOM 1020 C CA . ASN A 1 137 ? 32.282 7.536 -10.017 1.00 52.72 137 ASN A CA 1
ATOM 1021 C C . ASN A 1 137 ? 33.637 7.120 -10.611 1.00 52.72 137 ASN A C 1
ATOM 1023 O O . ASN A 1 137 ? 34.617 7.845 -10.447 1.00 52.72 137 ASN A O 1
ATOM 1027 N N . ALA A 1 138 ? 33.713 5.960 -11.270 1.00 55.66 138 ALA A N 1
ATOM 1028 C CA . ALA A 1 138 ? 34.909 5.499 -11.972 1.00 55.66 138 ALA A CA 1
ATOM 1029 C C . ALA A 1 138 ? 35.057 6.101 -13.384 1.00 55.66 138 ALA A C 1
ATOM 1031 O O . ALA A 1 138 ? 36.135 6.005 -13.973 1.00 55.66 138 ALA A O 1
ATOM 1032 N N . MET A 1 139 ? 34.000 6.720 -13.921 1.00 47.69 139 MET A N 1
ATOM 1033 C CA . MET A 1 139 ? 33.974 7.345 -15.241 1.00 47.69 139 MET A CA 1
ATOM 1034 C C . MET A 1 139 ? 33.910 8.866 -15.056 1.00 47.69 139 MET A C 1
ATOM 1036 O O . MET A 1 139 ? 32.884 9.427 -14.684 1.00 47.69 139 MET A O 1
ATOM 1040 N N . ASP A 1 140 ? 35.063 9.513 -15.223 1.00 42.41 140 ASP A N 1
ATOM 1041 C CA . ASP A 1 140 ? 35.223 10.963 -15.104 1.00 42.41 140 ASP A CA 1
ATOM 1042 C C . ASP A 1 140 ? 34.255 11.708 -16.041 1.00 42.41 140 ASP A C 1
ATOM 1044 O O . ASP A 1 140 ? 33.867 11.193 -17.091 1.00 42.41 140 ASP A O 1
ATOM 1048 N N . LYS A 1 141 ? 33.873 12.921 -15.631 1.00 50.78 141 LYS A N 1
ATOM 1049 C CA . LYS A 1 141 ? 32.962 13.838 -16.333 1.00 50.78 141 LYS A CA 1
ATOM 1050 C C . LYS A 1 141 ? 33.256 13.908 -17.834 1.00 50.78 141 LYS A C 1
ATOM 1052 O O . LYS A 1 141 ? 34.180 14.613 -18.216 1.00 50.78 141 LYS A O 1
ATOM 1057 N N . ASP A 1 142 ? 32.413 13.306 -18.659 1.00 39.91 142 ASP A N 1
ATOM 1058 C CA . ASP A 1 142 ? 32.190 13.785 -20.019 1.00 39.91 142 ASP A CA 1
ATOM 1059 C C . ASP A 1 142 ? 30.701 13.654 -20.355 1.00 39.91 142 ASP A C 1
ATOM 1061 O O . ASP A 1 142 ? 30.067 12.610 -20.190 1.00 39.91 142 ASP A O 1
ATOM 1065 N N . GLU A 1 143 ? 30.152 14.807 -20.717 1.00 53.84 143 GLU A N 1
ATOM 1066 C CA . GLU A 1 143 ? 28.757 15.093 -21.009 1.00 53.84 143 GLU A CA 1
ATOM 1067 C C . GLU A 1 143 ? 28.297 14.392 -22.308 1.00 53.84 143 GLU A C 1
ATOM 1069 O O . GLU A 1 143 ? 29.096 14.021 -23.166 1.00 53.84 143 GLU A O 1
ATOM 1074 N N . ASP A 1 144 ? 26.975 14.267 -22.461 1.00 41.03 144 ASP A N 1
ATOM 1075 C CA . ASP A 1 144 ? 26.278 14.077 -23.745 1.00 41.03 144 ASP A CA 1
ATOM 1076 C C . ASP A 1 144 ? 26.135 12.665 -24.344 1.00 41.03 144 ASP A C 1
ATOM 1078 O O . ASP A 1 144 ? 26.107 12.485 -25.563 1.00 41.03 144 ASP A O 1
ATOM 1082 N N . ALA A 1 145 ? 25.839 11.666 -23.513 1.00 42.72 145 ALA A N 1
ATOM 1083 C CA . ALA A 1 145 ? 24.997 10.551 -23.950 1.00 42.72 145 ALA A CA 1
ATOM 1084 C C . ALA A 1 145 ? 23.690 10.574 -23.156 1.00 42.72 145 ALA A C 1
ATOM 1086 O O . ALA A 1 145 ? 23.536 9.889 -22.151 1.00 42.72 145 ALA A O 1
ATOM 1087 N N . ALA A 1 146 ? 22.737 11.394 -23.600 1.00 45.97 146 ALA A N 1
ATOM 1088 C CA . ALA A 1 146 ? 21.360 11.296 -23.140 1.00 45.97 146 ALA A CA 1
ATOM 1089 C C . ALA A 1 146 ? 20.771 9.950 -23.603 1.00 45.97 146 ALA A C 1
ATOM 1091 O O . ALA A 1 146 ? 20.050 9.894 -24.601 1.00 45.97 146 ALA A O 1
ATOM 1092 N N . ASP A 1 147 ? 21.073 8.859 -22.890 1.00 46.88 147 ASP A N 1
ATOM 1093 C CA . ASP A 1 147 ? 20.254 7.656 -22.962 1.00 46.88 147 ASP A CA 1
ATOM 1094 C C . ASP A 1 147 ? 18.908 8.023 -22.319 1.00 46.88 147 ASP A C 1
ATOM 1096 O O . ASP A 1 147 ? 18.745 8.322 -21.127 1.00 46.88 147 ASP A O 1
ATOM 1100 N N . LEU A 1 148 ? 17.909 8.147 -23.187 1.00 45.56 148 LEU A N 1
ATOM 1101 C CA . LEU A 1 148 ? 16.562 8.588 -22.850 1.00 45.56 148 LEU A CA 1
ATOM 1102 C C . LEU A 1 148 ? 15.808 7.571 -21.971 1.00 45.56 148 LEU A C 1
ATOM 1104 O O . LEU A 1 148 ? 14.647 7.808 -21.655 1.00 45.56 148 LEU A O 1
ATOM 1108 N N . THR A 1 149 ? 16.453 6.479 -21.550 1.00 48.94 149 THR A N 1
ATOM 1109 C CA . THR A 1 149 ? 15.834 5.360 -20.824 1.00 48.94 149 THR A CA 1
ATOM 1110 C C . THR A 1 149 ? 16.728 4.751 -19.735 1.00 48.94 149 THR A C 1
ATOM 1112 O O . THR A 1 149 ? 16.643 3.555 -19.456 1.00 48.94 149 THR A O 1
ATOM 1115 N N . ASP A 1 150 ? 17.597 5.551 -19.110 1.00 54.22 150 ASP A N 1
ATOM 1116 C CA . ASP A 1 150 ? 18.468 5.059 -18.040 1.00 54.22 150 ASP A CA 1
ATOM 1117 C C . ASP A 1 150 ? 17.711 4.770 -16.728 1.00 54.22 150 ASP A C 1
ATOM 1119 O O . ASP A 1 150 ? 17.027 5.656 -16.202 1.00 54.22 150 ASP A O 1
ATOM 1123 N N . PRO A 1 151 ? 17.897 3.583 -16.114 1.00 50.69 151 PRO A N 1
ATOM 1124 C CA . PRO A 1 151 ? 17.336 3.244 -14.800 1.00 50.69 151 PRO A CA 1
ATOM 1125 C C . PRO A 1 151 ? 17.852 4.156 -13.671 1.00 50.69 151 PRO A C 1
ATOM 1127 O O . PRO A 1 151 ? 17.250 4.216 -12.599 1.00 50.69 151 PRO A O 1
ATOM 1130 N N . ALA A 1 152 ? 18.921 4.922 -13.914 1.00 52.69 152 ALA A N 1
ATOM 1131 C CA . ALA A 1 152 ? 19.391 5.980 -13.025 1.00 52.69 152 ALA A CA 1
ATOM 1132 C C . ALA A 1 152 ? 18.342 7.091 -12.824 1.00 52.69 152 ALA A C 1
ATOM 1134 O O . ALA A 1 152 ? 18.180 7.568 -11.703 1.00 52.69 152 ALA A O 1
ATOM 1135 N N . LYS A 1 153 ? 17.557 7.434 -13.857 1.00 56.56 153 LYS A N 1
ATOM 1136 C CA . LYS A 1 153 ? 16.481 8.439 -13.754 1.00 56.56 153 LYS A CA 1
ATOM 1137 C C . LYS A 1 153 ? 15.325 7.965 -12.872 1.00 56.56 153 LYS A C 1
ATOM 1139 O O . LYS A 1 153 ? 14.754 8.759 -12.135 1.00 56.56 153 LYS A O 1
ATOM 1144 N N . LEU A 1 154 ? 15.011 6.666 -12.893 1.00 52.34 154 LEU A N 1
ATOM 1145 C CA . LEU A 1 154 ? 14.024 6.074 -11.979 1.00 52.34 154 LEU A CA 1
ATOM 1146 C C . LEU A 1 154 ? 14.505 6.141 -10.523 1.00 52.34 154 LEU A C 1
ATOM 1148 O O . LEU A 1 154 ? 13.707 6.362 -9.617 1.00 52.34 154 LEU A O 1
ATOM 1152 N N . ASN A 1 155 ? 15.810 5.985 -10.286 1.00 58.38 155 ASN A N 1
ATOM 1153 C CA . ASN A 1 155 ? 16.387 6.122 -8.950 1.00 58.38 155 ASN A CA 1
ATOM 1154 C C . ASN A 1 155 ? 16.416 7.585 -8.470 1.00 58.38 155 ASN A C 1
ATOM 1156 O O . ASN A 1 155 ? 16.147 7.842 -7.297 1.00 58.38 155 ASN A O 1
ATOM 1160 N N . GLU A 1 156 ? 16.682 8.541 -9.364 1.00 63.59 156 GLU A N 1
ATOM 1161 C CA . GLU A 1 156 ? 16.494 9.971 -9.082 1.00 63.59 156 GLU A CA 1
ATOM 1162 C C . GLU A 1 156 ? 15.031 10.270 -8.730 1.00 63.59 156 GLU A C 1
ATOM 1164 O O . GLU A 1 156 ? 14.772 10.883 -7.702 1.00 63.59 156 GLU A O 1
ATOM 1169 N N . GLU A 1 157 ? 14.068 9.712 -9.467 1.00 63.47 157 GLU A N 1
ATOM 1170 C CA . GLU A 1 157 ? 12.640 9.874 -9.168 1.00 63.47 157 GLU A CA 1
ATOM 1171 C C . GLU A 1 157 ? 12.239 9.257 -7.811 1.00 63.47 157 GLU A C 1
ATOM 1173 O O . GLU A 1 157 ? 11.430 9.821 -7.073 1.00 63.47 157 GLU A O 1
ATOM 1178 N N . ILE A 1 158 ? 12.803 8.101 -7.436 1.00 65.88 158 ILE A N 1
ATOM 1179 C CA . ILE A 1 158 ? 12.575 7.487 -6.115 1.00 65.88 158 ILE A CA 1
ATOM 1180 C C . ILE A 1 158 ? 13.180 8.350 -5.003 1.00 65.88 158 ILE A C 1
ATOM 1182 O O . ILE A 1 158 ? 12.587 8.480 -3.928 1.00 65.88 158 ILE A O 1
ATOM 1186 N N . LYS A 1 159 ? 14.356 8.936 -5.241 1.00 69.81 159 LYS A N 1
ATOM 1187 C CA . LYS A 1 159 ? 15.005 9.847 -4.298 1.00 69.81 159 LYS A CA 1
ATOM 1188 C C . LYS A 1 159 ? 14.187 11.125 -4.124 1.00 69.81 159 LYS A C 1
ATOM 1190 O O . LYS A 1 159 ? 13.894 11.484 -2.989 1.00 69.81 159 LYS A O 1
ATOM 1195 N N . ASP A 1 160 ? 13.717 11.714 -5.216 1.00 72.75 160 ASP A N 1
ATOM 1196 C CA . ASP A 1 160 ? 12.843 12.887 -5.198 1.00 72.75 160 ASP A CA 1
ATOM 1197 C C . ASP A 1 160 ? 11.528 12.600 -4.463 1.00 72.75 160 ASP A C 1
ATOM 1199 O O . ASP A 1 160 ? 11.060 13.422 -3.674 1.00 72.75 160 ASP A O 1
ATOM 1203 N N . LYS A 1 161 ? 10.949 11.402 -4.645 1.00 77.44 161 LYS A N 1
ATOM 1204 C CA . LYS A 1 161 ? 9.780 10.957 -3.869 1.00 77.44 161 LYS A CA 1
ATOM 1205 C C . LYS A 1 161 ? 10.091 10.882 -2.378 1.00 77.44 161 LYS A C 1
ATOM 1207 O O . LYS A 1 161 ? 9.315 11.400 -1.585 1.00 77.44 161 LYS A O 1
ATOM 1212 N N . ARG A 1 162 ? 11.224 10.300 -1.976 1.00 74.88 162 ARG A N 1
ATOM 1213 C CA . ARG A 1 162 ? 11.629 10.246 -0.557 1.00 74.88 162 ARG A CA 1
ATOM 1214 C C . ARG A 1 162 ? 11.875 11.634 0.033 1.00 74.88 162 ARG A C 1
ATOM 1216 O O . ARG A 1 162 ? 11.487 11.880 1.174 1.00 74.88 162 ARG A O 1
ATOM 1223 N N . ASP A 1 163 ? 12.475 12.536 -0.734 1.00 76.12 163 ASP A N 1
ATOM 1224 C CA . ASP A 1 163 ? 12.732 13.912 -0.308 1.00 76.12 163 ASP A CA 1
ATOM 1225 C C . ASP A 1 163 ? 11.414 14.693 -0.158 1.00 76.12 163 ASP A C 1
ATOM 1227 O O . ASP A 1 163 ? 11.216 15.401 0.833 1.00 76.12 163 ASP A O 1
ATOM 1231 N N . MET A 1 164 ? 10.462 14.491 -1.074 1.00 78.50 164 MET A N 1
ATOM 1232 C CA . MET A 1 164 ? 9.105 15.035 -0.972 1.00 78.50 164 MET A CA 1
ATOM 1233 C C . MET A 1 164 ? 8.352 14.461 0.235 1.00 78.50 164 MET A C 1
ATOM 1235 O O . MET A 1 164 ? 7.753 15.218 0.996 1.00 78.50 164 MET A O 1
ATOM 1239 N N . GLU A 1 165 ? 8.447 13.151 0.476 1.00 75.94 165 GLU A N 1
ATOM 1240 C CA . GLU A 1 165 ? 7.881 12.506 1.665 1.00 75.94 165 GLU A CA 1
ATOM 1241 C C . GLU A 1 165 ? 8.477 13.082 2.960 1.00 75.94 165 GLU A C 1
ATOM 1243 O O . GLU A 1 165 ? 7.750 13.304 3.927 1.00 75.94 165 GLU A O 1
ATOM 1248 N N . SER A 1 166 ? 9.785 13.360 2.985 1.00 77.62 166 SER A N 1
ATOM 1249 C CA . SER A 1 166 ? 10.447 13.997 4.128 1.00 77.62 166 SER A CA 1
ATOM 1250 C C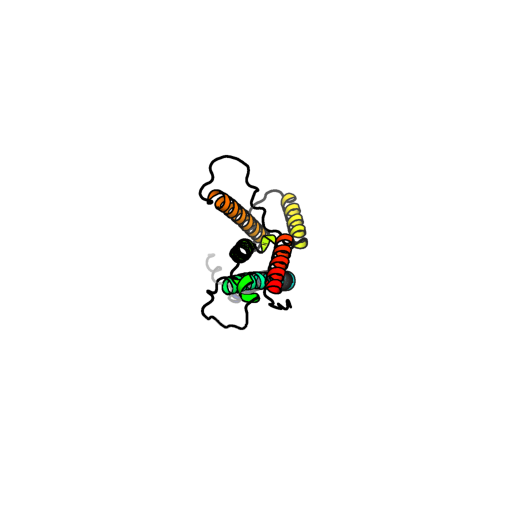 . SER A 1 166 ? 9.991 15.442 4.335 1.00 77.62 166 SER A C 1
ATOM 1252 O O . SER A 1 166 ? 9.931 15.911 5.474 1.00 77.62 166 SER A O 1
ATOM 1254 N N . LEU A 1 167 ? 9.696 16.169 3.255 1.00 80.56 167 LEU A N 1
ATOM 1255 C CA . LEU A 1 167 ? 9.187 17.534 3.333 1.00 80.56 167 LEU A CA 1
ATOM 1256 C C . LEU A 1 167 ? 7.749 17.563 3.865 1.00 80.56 167 LEU A C 1
ATOM 1258 O O . LEU A 1 167 ? 7.425 18.412 4.695 1.00 80.56 167 LEU A O 1
ATOM 1262 N N . GLU A 1 168 ? 6.909 16.618 3.439 1.00 78.81 168 GLU A N 1
ATOM 1263 C CA . GLU A 1 168 ? 5.560 16.426 3.979 1.00 78.81 168 GLU A CA 1
ATOM 1264 C C . GLU A 1 168 ? 5.587 16.138 5.484 1.00 78.81 168 GLU A C 1
ATOM 1266 O O . GLU A 1 168 ? 4.809 16.739 6.225 1.00 78.81 168 GLU A O 1
ATOM 1271 N N . ASP A 1 169 ? 6.511 15.293 5.954 1.00 76.50 169 ASP A N 1
ATOM 1272 C CA . ASP A 1 169 ? 6.687 15.012 7.385 1.00 76.50 169 ASP A CA 1
ATOM 1273 C C . ASP A 1 169 ? 7.068 16.282 8.166 1.00 76.50 169 ASP A C 1
ATOM 1275 O O . ASP A 1 169 ? 6.519 16.566 9.235 1.00 76.50 169 ASP A O 1
ATOM 1279 N N . LEU A 1 170 ? 7.973 17.094 7.611 1.00 79.50 170 LEU A N 1
ATOM 1280 C CA . LEU A 1 170 ? 8.396 18.359 8.213 1.00 79.50 170 LEU A CA 1
ATOM 1281 C C . LEU A 1 170 ? 7.237 19.372 8.248 1.00 79.50 170 LEU A C 1
ATOM 1283 O O . LEU A 1 170 ? 7.034 20.057 9.253 1.00 79.50 170 LEU A O 1
ATOM 1287 N N . MET A 1 171 ? 6.421 19.435 7.192 1.00 77.94 171 MET A N 1
ATOM 1288 C CA . MET A 1 171 ? 5.220 20.273 7.152 1.00 77.94 171 MET A CA 1
ATOM 1289 C C . MET A 1 171 ? 4.136 19.794 8.123 1.00 77.94 171 MET A C 1
ATOM 1291 O O . MET A 1 171 ? 3.532 20.625 8.800 1.00 77.94 171 MET A O 1
ATOM 1295 N N . ALA A 1 172 ? 3.914 18.485 8.250 1.00 74.38 172 ALA A N 1
ATOM 1296 C CA . ALA A 1 172 ? 2.987 17.916 9.227 1.00 74.38 172 ALA A CA 1
ATOM 1297 C C . ALA A 1 172 ? 3.421 18.239 10.669 1.00 74.38 172 ALA A C 1
ATOM 1299 O O . ALA A 1 172 ? 2.585 18.585 11.506 1.00 74.38 172 ALA A O 1
ATOM 1300 N N . GLN A 1 173 ? 4.731 18.231 10.936 1.00 67.44 173 GLN A N 1
ATOM 1301 C CA . GLN A 1 173 ? 5.306 18.628 12.222 1.00 67.44 173 GLN A CA 1
ATOM 1302 C C . GLN A 1 173 ? 5.114 20.129 12.523 1.00 67.44 173 GLN A C 1
ATOM 1304 O O . GLN A 1 173 ? 4.929 20.499 13.684 1.00 67.44 173 GLN A O 1
ATOM 1309 N N . MET A 1 174 ? 5.135 20.998 11.504 1.00 71.44 174 MET A N 1
ATOM 1310 C CA . MET A 1 174 ? 4.919 22.449 11.657 1.00 71.44 174 MET A CA 1
ATOM 1311 C C . MET A 1 174 ? 3.441 22.871 11.618 1.00 71.44 174 MET A C 1
ATOM 1313 O O . MET A 1 174 ? 3.101 23.948 12.104 1.00 71.44 174 MET A O 1
ATOM 1317 N N . GLY A 1 175 ? 2.561 22.045 11.048 1.00 58.75 175 GLY A N 1
ATOM 1318 C CA . GLY A 1 175 ? 1.129 22.319 10.899 1.00 58.75 175 GLY A CA 1
ATOM 1319 C C . GLY A 1 175 ? 0.276 22.014 12.135 1.00 58.75 175 GLY A C 1
ATOM 1320 O O . GLY A 1 175 ? -0.914 22.329 12.132 1.00 58.75 175 GLY A O 1
ATOM 1321 N N . ALA A 1 176 ? 0.843 21.419 13.191 1.00 48.84 176 ALA A N 1
ATOM 1322 C CA . ALA A 1 176 ? 0.118 21.125 14.427 1.00 48.84 176 ALA A CA 1
ATOM 1323 C C . ALA A 1 176 ? -0.176 22.422 15.220 1.00 48.84 176 ALA A C 1
ATOM 1325 O O . ALA A 1 176 ? 0.756 23.088 15.684 1.00 48.84 176 ALA A O 1
ATOM 1326 N N . PRO A 1 177 ? -1.451 22.816 15.414 1.00 48.09 177 PRO A N 1
ATOM 1327 C CA . PRO A 1 177 ? -1.779 24.077 16.058 1.00 48.09 177 PRO A CA 1
ATOM 1328 C C . PRO A 1 177 ? -1.647 23.960 17.584 1.00 48.09 177 PRO A C 1
ATOM 1330 O O . PRO A 1 177 ? -2.433 23.283 18.239 1.00 48.09 177 PRO A O 1
ATOM 1333 N N . GLY A 1 178 ? -0.679 24.686 18.149 1.00 49.41 178 GLY A N 1
ATOM 1334 C CA . GLY A 1 178 ? -0.702 25.154 19.537 1.00 49.41 178 GLY A CA 1
ATOM 1335 C C . GLY A 1 178 ? -0.220 24.184 20.621 1.00 49.41 178 GLY A C 1
ATOM 1336 O O . GLY A 1 178 ? -1.018 23.619 21.359 1.00 49.41 178 GLY A O 1
ATOM 1337 N N . THR A 1 179 ? 1.093 24.146 20.858 1.00 35.75 179 THR A N 1
ATOM 1338 C CA . THR A 1 179 ? 1.604 24.126 22.237 1.00 35.75 179 THR A CA 1
ATOM 1339 C C . THR A 1 179 ? 2.874 24.965 22.326 1.00 35.75 179 THR A C 1
ATOM 1341 O O . THR A 1 179 ? 3.889 24.713 21.678 1.00 35.75 179 THR A O 1
ATOM 1344 N N . THR A 1 180 ? 2.780 26.054 23.077 1.00 40.38 180 THR A N 1
ATOM 1345 C CA . THR A 1 180 ? 3.897 26.922 23.424 1.00 40.38 180 THR A CA 1
ATOM 1346 C C . THR A 1 180 ? 4.806 26.205 24.414 1.00 40.38 180 THR A C 1
ATOM 1348 O O . THR A 1 180 ? 4.344 25.785 25.470 1.00 40.38 180 THR A O 1
ATOM 1351 N N . SER A 1 181 ? 6.099 26.146 24.091 1.00 51.03 181 SER A N 1
ATOM 1352 C CA . SER A 1 181 ? 7.225 26.101 25.034 1.00 51.03 181 SER A CA 1
ATOM 1353 C C . SER A 1 181 ? 7.082 25.167 26.245 1.00 51.03 181 SER A C 1
ATOM 1355 O O . SER A 1 181 ? 6.609 25.587 27.297 1.00 51.03 181 SER A O 1
ATOM 1357 N N . THR A 1 182 ? 7.590 23.941 26.126 1.00 34.84 182 THR A N 1
ATOM 1358 C CA . THR A 1 182 ? 8.547 23.275 27.042 1.00 34.84 182 THR A CA 1
ATOM 1359 C C . THR A 1 182 ? 8.457 21.762 26.847 1.00 34.84 182 THR A C 1
ATOM 1361 O O . THR A 1 182 ? 7.390 21.172 26.957 1.00 34.84 182 THR A O 1
ATOM 1364 N N . GLY A 1 183 ? 9.600 21.131 26.574 1.00 32.94 183 GLY A N 1
ATOM 1365 C CA . GLY A 1 183 ? 9.713 19.681 26.427 1.00 32.94 183 GLY A CA 1
ATOM 1366 C C . GLY A 1 183 ? 9.656 19.234 24.971 1.00 32.94 183 GLY A C 1
ATOM 1367 O O . GLY A 1 183 ? 8.652 19.404 24.289 1.00 32.94 183 GLY A O 1
ATOM 1368 N N . ALA A 1 184 ? 10.763 18.661 24.502 1.00 35.44 184 ALA A N 1
ATOM 1369 C CA . ALA A 1 184 ? 10.828 17.932 23.247 1.00 35.44 184 ALA A CA 1
ATOM 1370 C C . ALA A 1 184 ? 9.785 16.801 23.271 1.00 35.44 184 ALA A C 1
ATOM 1372 O O . ALA A 1 184 ? 9.990 15.774 23.918 1.00 35.44 184 ALA A O 1
ATOM 1373 N N . ALA A 1 185 ? 8.646 17.014 22.612 1.00 33.94 185 ALA A N 1
ATOM 1374 C CA . ALA A 1 185 ? 7.720 15.938 22.293 1.00 33.94 185 ALA A CA 1
ATOM 1375 C C . ALA A 1 185 ? 8.449 14.958 21.358 1.00 33.94 185 ALA A C 1
ATOM 1377 O O . ALA A 1 185 ? 9.202 15.414 20.490 1.00 33.94 185 ALA A O 1
ATOM 1378 N N . PRO A 1 186 ? 8.294 13.636 21.549 1.00 38.97 186 PRO A N 1
ATOM 1379 C CA . PRO A 1 186 ? 9.027 12.664 20.758 1.00 38.97 186 PRO A CA 1
ATOM 1380 C C . PRO A 1 186 ? 8.665 12.887 19.292 1.00 38.97 186 PRO A C 1
ATOM 1382 O O . PRO A 1 186 ? 7.486 13.027 18.962 1.00 38.97 186 PRO A O 1
ATOM 1385 N N . ALA A 1 187 ? 9.683 12.961 18.433 1.00 44.41 187 ALA A N 1
ATOM 1386 C CA . ALA A 1 187 ? 9.500 12.892 16.992 1.00 44.41 187 ALA A CA 1
ATOM 1387 C C . ALA A 1 187 ? 8.493 11.773 16.712 1.00 44.41 187 ALA A C 1
ATOM 1389 O O . ALA A 1 187 ? 8.693 10.660 17.212 1.00 44.41 187 ALA A O 1
ATOM 1390 N N . GLN A 1 188 ? 7.390 12.069 16.014 1.00 54.94 188 GLN A N 1
ATOM 1391 C CA . GLN A 1 188 ? 6.443 11.031 15.618 1.00 54.94 188 GLN A CA 1
ATOM 1392 C C . GLN A 1 188 ? 7.226 10.042 14.760 1.00 54.94 188 GLN A C 1
ATOM 1394 O O . GLN A 1 188 ? 7.568 10.313 13.614 1.00 54.94 188 GLN A O 1
ATOM 1399 N N . THR A 1 189 ? 7.659 8.959 15.397 1.00 62.94 189 THR A N 1
ATOM 1400 C CA . THR A 1 189 ? 8.579 8.005 14.798 1.00 62.94 189 THR A CA 1
ATOM 1401 C C . THR A 1 189 ? 7.768 7.267 13.753 1.00 62.94 189 THR A C 1
ATOM 1403 O O . THR A 1 189 ? 6.652 6.836 14.053 1.00 62.94 189 THR A O 1
ATOM 1406 N N . ARG A 1 190 ? 8.289 7.204 12.522 1.00 66.12 190 ARG A N 1
ATOM 1407 C CA . ARG A 1 190 ? 7.586 6.574 11.403 1.00 66.12 190 ARG A CA 1
ATOM 1408 C C . ARG A 1 190 ? 7.075 5.194 11.831 1.00 66.12 190 ARG A C 1
ATOM 1410 O O . ARG A 1 190 ? 7.853 4.442 12.425 1.00 66.12 190 ARG A O 1
ATOM 1417 N N . PRO A 1 191 ? 5.792 4.881 11.584 1.00 73.88 191 PRO A N 1
ATOM 1418 C CA . PRO A 1 191 ? 5.206 3.622 12.015 1.00 73.88 191 PRO A CA 1
ATOM 1419 C C . PRO A 1 191 ? 5.937 2.464 11.338 1.00 73.88 191 PRO A C 1
ATOM 1421 O O . PRO A 1 191 ? 5.931 2.333 10.118 1.00 73.88 191 PRO A O 1
ATOM 1424 N N . THR A 1 192 ? 6.587 1.631 12.143 1.00 79.06 192 THR A N 1
ATOM 1425 C CA . THR A 1 192 ? 7.371 0.491 11.666 1.00 79.06 192 THR A CA 1
ATOM 1426 C C . THR A 1 192 ? 6.477 -0.723 11.412 1.00 79.06 192 THR A C 1
ATOM 1428 O O . THR A 1 192 ? 5.363 -0.826 11.933 1.00 79.06 192 THR A O 1
ATOM 1431 N N . ALA A 1 193 ? 6.981 -1.713 10.669 1.00 77.06 193 ALA A N 1
ATOM 1432 C CA . ALA A 1 193 ? 6.282 -2.987 10.471 1.00 77.06 193 ALA A CA 1
ATOM 1433 C C . ALA A 1 193 ? 5.873 -3.659 11.802 1.00 77.06 193 ALA A C 1
ATOM 1435 O O . ALA A 1 193 ? 4.789 -4.236 11.910 1.00 77.06 193 ALA A O 1
ATOM 1436 N N . ASN A 1 194 ? 6.697 -3.527 12.848 1.00 82.62 194 ASN A N 1
ATOM 1437 C CA . ASN A 1 194 ? 6.383 -4.046 14.180 1.00 82.62 194 ASN A CA 1
ATOM 1438 C C . ASN A 1 194 ? 5.177 -3.330 14.803 1.00 82.62 194 ASN A C 1
ATOM 1440 O O . ASN A 1 194 ? 4.329 -3.989 15.406 1.00 82.62 194 ASN A O 1
ATOM 1444 N N . ASP A 1 195 ? 5.041 -2.021 14.601 1.00 84.19 195 ASP A N 1
ATOM 1445 C CA . ASP A 1 195 ? 3.904 -1.253 15.114 1.00 84.19 195 ASP A CA 1
ATOM 1446 C C . ASP A 1 195 ? 2.600 -1.717 14.462 1.00 84.19 195 ASP A C 1
ATOM 1448 O O . ASP A 1 195 ? 1.612 -1.955 15.157 1.00 84.19 195 ASP A O 1
ATOM 1452 N N . VAL A 1 196 ? 2.610 -1.984 13.152 1.00 84.50 196 VAL A N 1
ATOM 1453 C CA . VAL A 1 196 ? 1.447 -2.544 12.441 1.00 84.50 196 VAL A CA 1
ATOM 1454 C C . VAL A 1 196 ? 1.041 -3.901 13.022 1.00 84.50 196 VAL A C 1
ATOM 1456 O O . VAL A 1 196 ? -0.149 -4.156 13.236 1.00 84.50 196 VAL A O 1
ATOM 1459 N N . THR A 1 197 ? 2.005 -4.769 13.348 1.00 85.75 197 THR A N 1
ATOM 1460 C CA . THR A 1 197 ? 1.694 -6.062 13.983 1.00 85.75 197 THR A CA 1
ATOM 1461 C C . THR A 1 197 ? 1.122 -5.906 15.393 1.00 85.75 197 THR A C 1
ATOM 1463 O O . THR A 1 197 ? 0.166 -6.605 15.739 1.00 85.75 197 THR A O 1
ATOM 1466 N N . GLN A 1 198 ? 1.619 -4.951 16.187 1.00 88.50 198 GLN A N 1
ATOM 1467 C CA . GLN A 1 198 ? 1.050 -4.640 17.501 1.00 88.50 198 GLN A CA 1
ATOM 1468 C C . GLN A 1 198 ? -0.376 -4.087 17.380 1.00 88.50 198 GLN A C 1
ATOM 1470 O O . GLN A 1 198 ? -1.272 -4.500 18.116 1.00 88.50 198 GLN A O 1
ATOM 1475 N N . MET A 1 199 ? -0.624 -3.198 16.417 1.00 86.81 199 MET A N 1
ATOM 1476 C CA . MET A 1 199 ? -1.957 -2.656 16.138 1.00 86.81 199 MET A CA 1
ATOM 1477 C C . MET A 1 199 ? -2.940 -3.747 15.714 1.00 86.81 199 MET A C 1
ATOM 1479 O O . MET A 1 199 ? -4.075 -3.772 16.193 1.00 86.81 199 MET A O 1
ATOM 1483 N N . LYS A 1 200 ? -2.495 -4.692 14.878 1.00 88.31 200 LYS A N 1
ATOM 1484 C CA . LYS A 1 200 ? -3.267 -5.886 14.51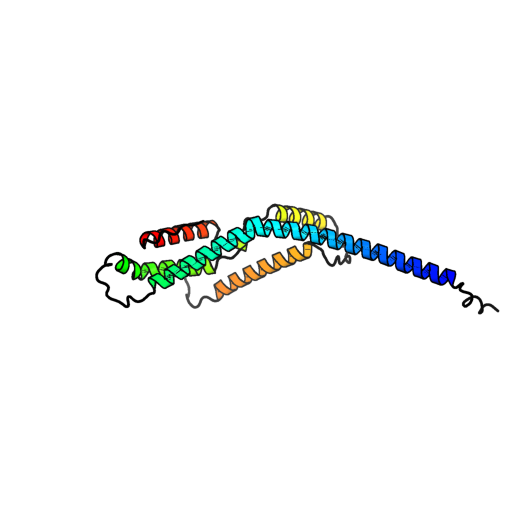3 1.00 88.31 200 LYS A CA 1
ATOM 1485 C C . LYS A 1 200 ? -3.642 -6.703 15.748 1.00 88.31 200 LYS A C 1
ATOM 1487 O O . LYS A 1 200 ? -4.816 -7.018 15.927 1.00 88.31 200 LYS A O 1
ATOM 1492 N N . GLN A 1 201 ? -2.680 -7.013 16.617 1.00 89.31 201 GLN A N 1
ATOM 1493 C CA . GLN A 1 201 ? -2.937 -7.771 17.848 1.00 89.31 201 GLN A CA 1
ATOM 1494 C C . GLN A 1 201 ? -3.942 -7.057 18.760 1.00 89.31 201 GLN A C 1
ATOM 1496 O O . GLN A 1 201 ? -4.876 -7.690 19.256 1.00 89.31 201 GLN A O 1
ATOM 1501 N N . ARG A 1 202 ? -3.806 -5.735 18.928 1.00 87.56 202 ARG A N 1
ATOM 1502 C CA . ARG A 1 202 ? -4.744 -4.920 19.715 1.00 87.56 202 ARG A CA 1
ATOM 1503 C C . ARG A 1 202 ? -6.155 -4.945 19.128 1.00 87.56 202 ARG A C 1
ATOM 1505 O O . ARG A 1 202 ? -7.102 -5.220 19.859 1.00 87.56 202 ARG A O 1
ATOM 1512 N N . LEU A 1 203 ? -6.305 -4.750 17.814 1.00 85.94 203 LEU A N 1
ATOM 1513 C CA . LEU A 1 203 ? -7.609 -4.831 17.139 1.00 85.94 203 LEU A CA 1
ATOM 1514 C C . LEU A 1 203 ? -8.257 -6.209 17.291 1.00 85.94 203 LEU A C 1
ATOM 1516 O O . LEU A 1 203 ? -9.457 -6.297 17.549 1.00 85.94 203 LEU A O 1
ATOM 1520 N N . MET A 1 204 ? -7.477 -7.285 17.170 1.00 86.00 204 MET A N 1
ATOM 1521 C CA . MET A 1 204 ? -7.982 -8.646 17.361 1.00 86.00 204 MET A CA 1
ATOM 1522 C C . MET A 1 204 ? -8.419 -8.892 18.810 1.00 86.00 204 MET A C 1
ATOM 1524 O O . MET A 1 204 ? -9.469 -9.494 19.022 1.00 86.00 204 MET A O 1
ATOM 1528 N N . GLY A 1 205 ? -7.674 -8.387 19.798 1.00 85.50 205 GLY A N 1
ATOM 1529 C CA . GLY A 1 205 ? -8.057 -8.463 21.211 1.00 85.50 205 GLY A CA 1
ATOM 1530 C C . GLY A 1 205 ? -9.367 -7.726 21.503 1.00 85.50 205 GLY A C 1
ATOM 1531 O O . GLY A 1 205 ? -10.248 -8.269 22.171 1.00 85.50 205 GLY A O 1
ATOM 1532 N N . ILE A 1 206 ? -9.543 -6.531 20.931 1.00 84.38 206 ILE A N 1
ATOM 1533 C CA . ILE A 1 206 ? -10.790 -5.758 21.037 1.00 84.38 206 ILE A CA 1
ATOM 1534 C C . ILE A 1 206 ? -11.954 -6.516 20.386 1.00 84.38 206 ILE A C 1
ATOM 1536 O O . ILE A 1 206 ? -13.023 -6.646 20.982 1.00 84.38 206 ILE A O 1
ATOM 1540 N N . ALA A 1 207 ? -11.750 -7.068 19.188 1.00 83.31 207 ALA A N 1
ATOM 1541 C CA . ALA A 1 207 ? -12.775 -7.836 18.491 1.00 83.31 207 ALA A CA 1
ATOM 1542 C C . ALA A 1 207 ? -13.187 -9.106 19.257 1.00 83.31 207 ALA A C 1
ATOM 1544 O O . ALA A 1 207 ? -14.380 -9.387 19.385 1.00 83.31 207 ALA A O 1
ATOM 1545 N N . GLN A 1 208 ? -12.224 -9.834 19.833 1.00 84.06 208 GLN A N 1
ATOM 1546 C CA . GLN A 1 208 ? -12.495 -10.985 20.698 1.00 84.06 208 GLN A CA 1
ATOM 1547 C C . GLN A 1 208 ? -13.262 -10.581 21.961 1.00 84.06 208 GLN A C 1
ATOM 1549 O O . GLN A 1 208 ? -14.220 -11.260 22.330 1.00 84.06 208 GLN A O 1
ATOM 1554 N N . GLY A 1 209 ? -12.903 -9.454 22.585 1.00 79.75 209 GLY A N 1
ATOM 1555 C CA . GLY A 1 209 ? -13.632 -8.897 23.728 1.00 79.75 209 GLY A CA 1
ATOM 1556 C C . GLY A 1 209 ? -15.093 -8.548 23.412 1.00 79.75 209 GLY A C 1
ATOM 1557 O O . GLY A 1 209 ? -15.948 -8.616 24.291 1.00 79.75 209 GLY A O 1
ATOM 1558 N N . LEU A 1 210 ? -15.398 -8.242 22.148 1.00 77.19 210 LEU A N 1
ATOM 1559 C CA . LEU A 1 210 ? -16.755 -7.996 21.643 1.00 77.19 210 LEU A CA 1
ATOM 1560 C C . LEU A 1 210 ? -17.476 -9.277 21.178 1.00 77.19 210 LEU A C 1
ATOM 1562 O O . LEU A 1 210 ? -18.631 -9.208 20.757 1.00 77.19 210 LEU A O 1
ATOM 1566 N N . GLY A 1 211 ? -16.824 -10.443 21.254 1.00 73.62 211 GLY A N 1
ATOM 1567 C CA . GLY A 1 211 ? -17.371 -11.730 20.814 1.00 73.62 211 GLY A CA 1
ATOM 1568 C C . GLY A 1 211 ? -17.369 -11.934 19.295 1.00 73.62 211 GLY A C 1
ATOM 1569 O O . GLY A 1 211 ? -18.026 -12.849 18.798 1.00 73.62 211 GLY A O 1
ATOM 1570 N N . LEU A 1 212 ? -16.646 -11.099 18.543 1.00 75.31 212 LEU A N 1
ATOM 1571 C CA . LEU A 1 212 ? -16.502 -11.219 17.094 1.00 75.31 212 LEU A CA 1
ATOM 1572 C C . LEU A 1 212 ? -15.342 -12.175 16.778 1.00 75.31 212 LEU A C 1
ATOM 1574 O O . LEU A 1 212 ? -14.171 -11.821 16.909 1.00 75.31 212 LEU A O 1
ATOM 1578 N N . ALA A 1 213 ? -15.658 -13.396 16.346 1.00 65.69 213 ALA A N 1
ATOM 1579 C CA . ALA A 1 213 ? -14.656 -14.348 15.871 1.00 65.69 213 ALA A CA 1
ATOM 1580 C C . ALA A 1 213 ? -14.189 -13.962 14.457 1.00 65.69 213 ALA A C 1
ATOM 1582 O O . ALA A 1 213 ? -14.720 -14.444 13.458 1.00 65.69 213 ALA A O 1
ATOM 1583 N N . LEU A 1 214 ? -13.205 -13.065 14.366 1.00 69.19 214 LEU A N 1
ATOM 1584 C CA . LEU A 1 214 ? -12.570 -12.738 13.093 1.00 69.19 214 LEU A CA 1
ATOM 1585 C C . LEU A 1 214 ? -11.616 -13.853 12.666 1.00 69.19 214 LEU A C 1
ATOM 1587 O O . LEU A 1 214 ? -10.594 -14.091 13.308 1.00 69.19 214 LEU A O 1
ATOM 1591 N N . GLN A 1 215 ? -11.945 -14.515 11.557 1.00 66.38 215 GLN A N 1
ATOM 1592 C CA . GLN A 1 215 ? -11.027 -15.421 10.879 1.00 66.38 215 GLN A CA 1
ATOM 1593 C C . GLN A 1 215 ? -10.133 -14.606 9.945 1.00 66.38 215 GLN A C 1
ATOM 1595 O O . GLN A 1 215 ? -10.596 -14.053 8.950 1.00 66.38 215 GLN A O 1
ATOM 1600 N N . TRP A 1 216 ? -8.857 -14.493 10.308 1.00 67.44 216 TRP A N 1
ATOM 1601 C CA . TRP A 1 216 ? -7.823 -13.932 9.444 1.00 67.44 216 TRP A CA 1
ATOM 1602 C C . TRP A 1 216 ? -7.335 -15.044 8.507 1.00 67.44 216 TRP A C 1
ATOM 1604 O O . TRP A 1 216 ? -6.805 -16.040 8.9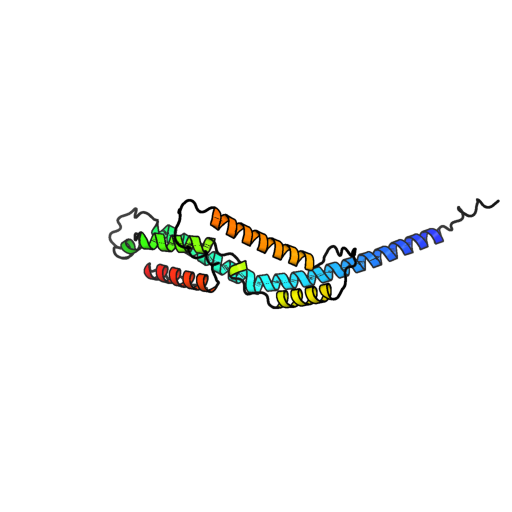97 1.00 67.44 216 TRP A O 1
ATOM 1614 N N . SER A 1 217 ? -7.539 -14.898 7.193 1.00 52.78 217 SER A N 1
ATOM 1615 C CA . SER A 1 217 ? -7.096 -15.845 6.155 1.00 52.78 217 SER A CA 1
ATOM 1616 C C . SER A 1 217 ? -6.383 -15.143 5.012 1.00 52.78 217 SER A C 1
ATOM 1618 O O . SER A 1 217 ? -6.751 -13.993 4.673 1.00 52.78 217 SER A O 1
#

Foldseek 3Di:
DPPPVVPPCPVVNVVVVVVVVVVVVCVVVVVVVVVVVVVVVVVVVVVVCCCVPFVVVVVVLLVVLLVLLVVLLCQLPDPPPDPDPPPPDLVVLSPPVVVNVVSVVLNVLSVQADSVQETDDDPVVVVVVVVVVVVVVVDDDDDDPPPVDDCVVVVVVVVVVVVVVVVVLVVVVVPDPDDDDDDDDPRPPHQHNVNSVVSVVVSVVSCVVSVNPDDDD

Organism: NCBI:txid1314778